Protein AF-A0A529K1H4-F1 (afdb_monomer_lite)

Sequence (202 aa):
IIEGRGKKLRPGDVLVLVRKRDRFVHALTRALRRRDIPVAGADRLSLPGHIAVKDLIALGHFLVQPEDDLSLAAVLRSPIFDVSEETLFALAGERPSGLSLIASLRQHAGESAALAAIAAQLDTWSDEAAFKPVFEFYAGALARDGLRKKMIARLGPEAGDILDEFLSFCLAEERTGLPGLESFLSTLENAGPEIKREMDQT

Secondary structure (DSSP, 8-state):
-----SPPP-GGG-----SS-SHHHHHHHHHHHTTT---TTTTEEEGGGSHHHHHHHHHHHHHH-TT-HHHHHHHHHSTTT---HHHHHHHHHSSPTT--HHHHHHHHTTT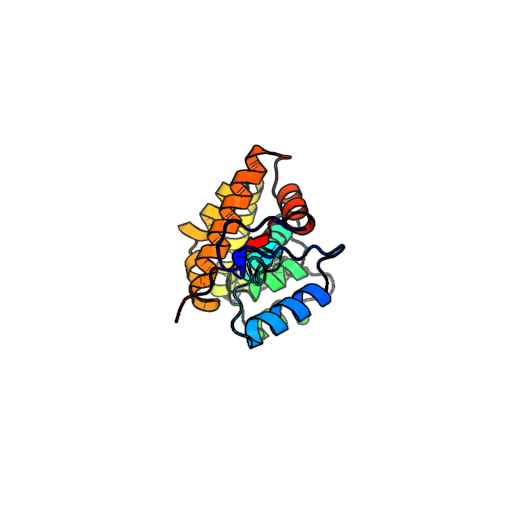-HHHHHHHHHHHHHHHHHHHS-HHHHHHHHHHTT-HHHHHHHHH-THHHHHHHHHHHHHHHHHHHS--SHHHHHHHHHHHPPEEE------

Radius of gyration: 21.84 Å; chains: 1; bounding box: 51×32×65 Å

Structure (mmCIF, N/CA/C/O backbone):
data_AF-A0A529K1H4-F1
#
_entry.id   AF-A0A529K1H4-F1
#
loop_
_atom_site.group_PDB
_atom_site.id
_atom_site.type_symbol
_atom_site.label_atom_id
_atom_site.label_alt_id
_atom_site.label_comp_id
_atom_site.label_asym_id
_atom_site.label_entity_id
_atom_site.label_seq_id
_atom_site.pdbx_PDB_ins_code
_atom_site.Cartn_x
_atom_site.Cartn_y
_atom_site.Cartn_z
_atom_site.occupancy
_atom_site.B_iso_or_equiv
_atom_site.auth_seq_id
_atom_site.auth_comp_id
_atom_site.auth_asym_id
_atom_site.auth_atom_id
_atom_site.pdbx_PDB_model_num
ATOM 1 N N . ILE A 1 1 ? 28.002 10.193 -45.467 1.00 49.09 1 ILE A N 1
ATOM 2 C CA . ILE A 1 1 ? 27.879 8.806 -45.974 1.00 49.09 1 ILE A CA 1
ATOM 3 C C . ILE A 1 1 ? 27.837 7.912 -44.748 1.00 49.09 1 ILE A C 1
ATOM 5 O O . ILE A 1 1 ? 28.740 8.021 -43.932 1.00 49.09 1 ILE A O 1
ATOM 9 N N . ILE A 1 2 ? 26.775 7.128 -44.553 1.00 58.44 2 ILE A N 1
ATOM 10 C CA . ILE A 1 2 ? 26.787 6.077 -43.528 1.00 58.44 2 ILE A CA 1
ATOM 11 C C . ILE A 1 2 ? 27.403 4.862 -44.214 1.00 58.44 2 ILE A C 1
ATOM 13 O O . ILE A 1 2 ? 26.793 4.312 -45.130 1.00 58.44 2 ILE A O 1
ATOM 17 N N . GLU A 1 3 ? 28.630 4.496 -43.849 1.00 65.44 3 GLU A N 1
ATOM 18 C CA . GLU A 1 3 ? 29.280 3.313 -44.413 1.00 65.44 3 GLU A CA 1
ATOM 19 C C . GLU A 1 3 ? 28.510 2.052 -44.000 1.00 65.44 3 GLU A C 1
ATOM 21 O O . GLU A 1 3 ? 28.352 1.739 -42.818 1.00 65.44 3 GLU A O 1
ATOM 26 N N . GLY A 1 4 ? 27.956 1.350 -44.988 1.00 70.25 4 GLY A N 1
ATOM 27 C CA . GLY A 1 4 ? 27.121 0.178 -44.757 1.00 70.25 4 GLY A CA 1
ATOM 28 C C . GLY A 1 4 ? 27.953 -1.087 -44.568 1.00 70.25 4 GLY A C 1
ATOM 29 O O . GLY A 1 4 ? 28.771 -1.427 -45.414 1.00 70.25 4 GLY A O 1
ATOM 30 N N . ARG A 1 5 ? 27.668 -1.867 -43.516 1.00 72.56 5 ARG A N 1
ATOM 31 C CA . ARG A 1 5 ? 28.255 -3.211 -43.298 1.00 72.56 5 ARG A CA 1
ATOM 32 C C . ARG A 1 5 ? 27.595 -4.320 -44.144 1.00 72.56 5 ARG A C 1
ATOM 34 O O . ARG A 1 5 ? 27.609 -5.481 -43.747 1.00 72.56 5 ARG A O 1
ATOM 41 N N . GLY A 1 6 ? 26.919 -3.972 -45.243 1.00 79.00 6 GLY A N 1
ATOM 42 C CA . GLY A 1 6 ? 26.202 -4.920 -46.115 1.00 79.00 6 GLY A CA 1
ATOM 43 C C . GLY A 1 6 ? 24.922 -5.548 -45.533 1.00 79.00 6 GLY A C 1
ATOM 44 O O . GLY A 1 6 ? 24.351 -6.444 -46.149 1.00 79.00 6 GLY A O 1
ATOM 45 N N . LYS A 1 7 ? 24.441 -5.100 -44.365 1.00 80.69 7 LYS A N 1
ATOM 46 C CA . LYS A 1 7 ? 23.198 -5.590 -43.738 1.00 80.69 7 LYS A CA 1
ATOM 47 C C . LYS A 1 7 ? 22.034 -4.625 -43.975 1.00 80.69 7 LYS A C 1
ATOM 49 O O . LYS A 1 7 ? 22.223 -3.411 -43.949 1.00 80.69 7 LYS A O 1
ATOM 54 N N . LYS A 1 8 ? 20.823 -5.167 -44.164 1.00 84.50 8 LYS A N 1
ATOM 55 C CA . LYS A 1 8 ? 19.581 -4.374 -44.179 1.00 84.50 8 LYS A CA 1
ATOM 56 C C . LYS A 1 8 ? 19.323 -3.795 -42.783 1.00 84.50 8 LYS A C 1
ATOM 58 O O . LYS A 1 8 ? 19.438 -4.531 -41.805 1.00 84.50 8 LYS A O 1
ATOM 63 N N . LEU A 1 9 ? 18.945 -2.517 -42.721 1.00 85.88 9 LEU A N 1
ATOM 64 C CA . LEU A 1 9 ? 18.512 -1.843 -41.493 1.00 85.88 9 LEU A CA 1
ATOM 65 C C . LEU A 1 9 ? 17.292 -2.546 -40.888 1.00 85.88 9 LEU A C 1
ATOM 67 O O . LEU A 1 9 ? 16.343 -2.889 -41.597 1.00 85.88 9 LEU A O 1
ATOM 71 N N . ARG A 1 10 ? 17.323 -2.734 -39.573 1.00 85.44 10 ARG A N 1
ATOM 72 C CA . ARG A 1 10 ? 16.231 -3.262 -38.756 1.00 85.44 10 ARG A CA 1
ATOM 73 C C . ARG A 1 10 ? 15.690 -2.166 -37.831 1.00 85.44 10 ARG A C 1
ATOM 75 O O . ARG A 1 10 ? 16.416 -1.226 -37.520 1.00 85.44 10 ARG A O 1
ATOM 82 N N . PRO A 1 11 ? 14.453 -2.295 -37.318 1.00 85.38 11 PRO A N 1
ATOM 83 C CA . PRO A 1 11 ? 13.896 -1.356 -36.339 1.00 85.38 11 PRO A CA 1
ATOM 84 C C . PRO A 1 11 ? 14.804 -1.101 -35.124 1.00 85.38 11 PRO A C 1
ATOM 86 O O . PRO A 1 11 ? 14.915 0.031 -34.671 1.00 85.38 11 PRO A O 1
ATOM 89 N N . GLY A 1 12 ? 15.519 -2.127 -34.646 1.00 81.00 12 GLY A N 1
ATOM 90 C CA . GLY A 1 12 ? 16.474 -2.003 -33.537 1.00 81.00 12 GLY A CA 1
ATOM 91 C C . GLY A 1 12 ? 17.734 -1.181 -33.842 1.00 81.00 12 GLY A C 1
ATOM 92 O O . GLY A 1 12 ? 18.447 -0.822 -32.913 1.00 81.00 12 GLY A O 1
ATOM 93 N N . ASP A 1 13 ? 17.997 -0.856 -35.111 1.00 84.62 13 ASP A N 1
ATOM 94 C CA . ASP A 1 13 ? 19.143 -0.040 -35.531 1.00 84.62 13 ASP A CA 1
ATOM 95 C C . ASP A 1 13 ? 18.812 1.469 -35.549 1.00 84.62 13 ASP A C 1
ATOM 97 O O . ASP A 1 13 ? 19.670 2.294 -35.864 1.00 84.62 13 ASP A O 1
ATOM 101 N N . VAL A 1 14 ? 17.562 1.845 -35.245 1.00 85.44 14 VAL A N 1
ATOM 102 C CA . VAL A 1 14 ? 17.056 3.221 -35.331 1.00 85.44 14 VAL A CA 1
ATOM 103 C C . VAL A 1 14 ? 16.780 3.772 -33.930 1.00 85.44 14 VAL A C 1
ATOM 105 O O . VAL A 1 14 ? 15.896 3.293 -33.224 1.00 85.44 14 VAL A O 1
ATOM 108 N N . LEU A 1 15 ? 17.499 4.832 -33.543 1.00 83.31 15 LEU A N 1
ATOM 109 C CA . LEU A 1 15 ? 17.280 5.562 -32.291 1.00 83.31 15 LEU A CA 1
ATOM 110 C C . LEU A 1 15 ? 16.612 6.912 -32.568 1.00 83.31 15 LEU A C 1
ATOM 112 O O . LEU A 1 15 ? 17.168 7.753 -33.273 1.00 83.31 15 LEU A O 1
ATOM 116 N N . VAL A 1 16 ? 15.440 7.142 -31.973 1.00 84.94 16 VAL A N 1
ATOM 117 C CA . VAL A 1 16 ? 14.752 8.440 -32.032 1.00 84.94 16 VAL A CA 1
ATOM 118 C C . VAL A 1 16 ? 15.041 9.225 -30.755 1.00 84.94 16 VAL A C 1
ATOM 120 O O . VAL A 1 16 ? 14.566 8.870 -29.677 1.00 84.94 16 VAL A O 1
ATOM 123 N N . LEU A 1 17 ? 15.815 10.303 -30.879 1.00 84.19 17 LEU A N 1
ATOM 124 C CA . LEU A 1 17 ? 16.137 11.201 -29.771 1.00 84.19 17 LEU A CA 1
ATOM 125 C C . LEU A 1 17 ? 15.132 12.352 -29.710 1.00 84.19 17 LEU A C 1
ATOM 127 O O . LEU A 1 17 ? 14.885 13.033 -30.703 1.00 84.19 17 LEU A O 1
ATOM 131 N N . VAL A 1 18 ? 14.572 12.585 -28.525 1.00 81.62 18 VAL A N 1
ATOM 132 C CA . VAL A 1 18 ? 13.631 13.678 -28.256 1.00 81.62 18 VAL A CA 1
ATOM 133 C C . VAL A 1 18 ? 14.102 14.491 -27.059 1.00 81.62 18 VAL A C 1
ATOM 135 O O . VAL A 1 18 ? 14.708 13.955 -26.134 1.00 81.62 18 VAL A O 1
ATOM 138 N N . ARG A 1 19 ? 13.798 15.792 -27.058 1.00 79.38 19 ARG A N 1
ATOM 139 C CA . ARG A 1 19 ? 14.184 16.701 -25.967 1.00 79.38 19 ARG A CA 1
ATOM 140 C C . ARG A 1 19 ? 13.371 16.478 -24.686 1.00 79.38 19 ARG A C 1
ATOM 142 O O . ARG A 1 19 ? 13.899 16.662 -23.597 1.00 79.38 19 ARG A O 1
ATOM 149 N N . LYS A 1 20 ? 12.087 16.128 -24.814 1.00 63.69 20 LYS A N 1
ATOM 150 C CA . LYS A 1 20 ? 11.170 15.822 -23.706 1.00 63.69 20 LYS A CA 1
ATOM 151 C C . LYS A 1 20 ? 10.307 14.622 -24.089 1.00 63.69 20 LYS A C 1
ATOM 153 O O . LYS A 1 20 ? 9.913 14.490 -25.247 1.00 63.69 20 LYS A O 1
ATOM 158 N N . ARG A 1 21 ? 10.025 13.746 -23.124 1.00 63.47 21 ARG A N 1
ATOM 159 C CA . ARG A 1 21 ? 9.134 12.592 -23.300 1.00 63.47 21 ARG A CA 1
ATOM 160 C C . ARG A 1 21 ? 7.698 12.979 -22.964 1.00 63.47 21 ARG A C 1
ATOM 162 O O . ARG A 1 21 ? 7.192 12.656 -21.901 1.00 63.47 21 ARG A O 1
ATOM 169 N N . ASP A 1 22 ? 7.076 13.732 -23.859 1.00 73.81 22 ASP A N 1
ATOM 170 C CA . ASP A 1 22 ? 5.705 14.213 -23.695 1.00 73.81 22 ASP A CA 1
ATOM 171 C C . ASP A 1 22 ? 4.730 13.496 -24.652 1.00 73.81 22 ASP A C 1
ATOM 173 O O . ASP A 1 22 ? 5.007 12.414 -25.185 1.00 73.81 22 ASP A O 1
ATOM 177 N N . ARG A 1 23 ? 3.562 14.106 -24.889 1.00 72.62 23 ARG A N 1
ATOM 178 C CA . ARG A 1 23 ? 2.502 13.600 -25.778 1.00 72.62 23 ARG A CA 1
ATOM 179 C C . ARG A 1 23 ? 3.013 13.175 -27.162 1.00 72.62 23 ARG A C 1
ATOM 181 O O . ARG A 1 23 ? 2.413 12.280 -27.764 1.00 72.62 23 ARG A O 1
ATOM 188 N N . PHE A 1 24 ? 4.106 13.765 -27.654 1.00 82.50 24 PHE A N 1
ATOM 189 C CA . PHE A 1 24 ? 4.716 13.396 -28.928 1.00 82.50 24 PHE A CA 1
ATOM 190 C C . PHE A 1 24 ? 5.246 11.957 -28.933 1.00 82.50 24 PHE A C 1
ATOM 192 O O . PHE A 1 24 ? 4.970 11.213 -29.874 1.00 82.50 24 PHE A O 1
ATOM 199 N N . VAL A 1 25 ? 5.940 11.526 -27.875 1.00 79.31 25 VAL A N 1
ATOM 200 C CA . VAL A 1 25 ? 6.520 10.171 -27.801 1.00 79.31 25 VAL A CA 1
ATOM 201 C C . VAL A 1 25 ? 5.426 9.112 -27.819 1.00 79.31 25 VAL A C 1
ATOM 203 O O . VAL A 1 25 ? 5.542 8.110 -28.528 1.00 79.31 25 VAL A O 1
ATOM 206 N N . HIS A 1 26 ? 4.317 9.364 -27.123 1.00 71.19 26 HIS A N 1
ATOM 207 C CA . HIS A 1 26 ? 3.155 8.481 -27.167 1.00 71.19 26 HIS A CA 1
ATOM 208 C C . HIS A 1 26 ? 2.508 8.443 -28.560 1.00 71.19 26 HIS A C 1
ATOM 210 O O . HIS A 1 26 ? 2.120 7.375 -29.033 1.00 71.19 26 HIS A O 1
ATOM 216 N N . ALA A 1 27 ? 2.398 9.585 -29.249 1.00 80.19 27 ALA A N 1
ATOM 217 C CA . ALA A 1 27 ? 1.851 9.639 -30.605 1.00 80.19 27 ALA A CA 1
ATOM 218 C C . ALA A 1 27 ? 2.733 8.896 -31.620 1.00 80.19 27 ALA A C 1
ATOM 220 O O . ALA A 1 27 ? 2.210 8.119 -32.424 1.00 80.19 27 ALA A O 1
ATOM 221 N N . LEU A 1 28 ? 4.053 9.083 -31.536 1.00 85.25 28 LEU A N 1
ATOM 222 C CA . LEU A 1 28 ? 5.047 8.394 -32.353 1.00 85.25 28 LEU A CA 1
ATOM 223 C C . LEU A 1 28 ? 4.986 6.880 -32.131 1.00 85.25 28 LEU A C 1
ATOM 225 O O . LEU A 1 28 ? 4.828 6.119 -33.082 1.00 85.25 28 LEU A O 1
ATOM 229 N N . THR A 1 29 ? 5.017 6.454 -30.870 1.00 78.31 29 THR A N 1
ATOM 230 C CA . THR A 1 29 ? 4.910 5.046 -30.474 1.00 78.31 29 THR A CA 1
ATOM 231 C C . THR A 1 29 ? 3.656 4.394 -31.051 1.00 78.31 29 THR A C 1
ATOM 233 O O . THR A 1 29 ? 3.735 3.352 -31.698 1.00 78.31 29 THR A O 1
ATOM 236 N N . ARG A 1 30 ? 2.488 5.032 -30.891 1.00 76.81 30 ARG A N 1
ATOM 237 C CA . ARG A 1 30 ? 1.229 4.528 -31.458 1.00 76.81 30 ARG A CA 1
ATOM 238 C C . ARG A 1 30 ? 1.275 4.431 -32.983 1.00 76.81 30 ARG A C 1
ATOM 240 O O . ARG A 1 30 ? 0.731 3.490 -33.551 1.00 76.81 30 ARG A O 1
ATOM 247 N N . ALA A 1 31 ? 1.891 5.400 -33.660 1.00 87.25 31 ALA A N 1
ATOM 248 C CA . ALA A 1 31 ? 1.995 5.404 -35.117 1.00 87.25 31 ALA A CA 1
ATOM 249 C C . ALA A 1 31 ? 2.920 4.304 -35.662 1.00 87.25 31 ALA A C 1
ATOM 251 O O . ALA A 1 31 ? 2.649 3.793 -36.752 1.00 87.25 31 ALA A O 1
ATOM 252 N N . LEU A 1 32 ? 3.971 3.956 -34.912 1.00 88.31 32 LEU A N 1
ATOM 253 C CA . LEU A 1 32 ? 4.894 2.861 -35.217 1.00 88.31 32 LEU A CA 1
ATOM 254 C C . LEU A 1 32 ? 4.251 1.495 -34.947 1.00 88.31 32 LEU A C 1
ATOM 256 O O . LEU A 1 32 ? 4.309 0.624 -35.809 1.00 88.31 32 LEU A O 1
ATOM 260 N N . ARG A 1 33 ? 3.536 1.343 -33.822 1.00 75.56 33 ARG A N 1
ATOM 261 C CA . ARG A 1 33 ? 2.774 0.119 -33.513 1.00 75.56 33 ARG A CA 1
ATOM 262 C C . ARG A 1 33 ? 1.687 -0.182 -34.543 1.00 75.56 33 ARG A C 1
ATOM 264 O O . ARG A 1 33 ? 1.572 -1.316 -34.967 1.00 75.56 33 ARG A O 1
ATOM 271 N N . ARG A 1 34 ? 0.951 0.830 -35.026 1.00 81.62 34 ARG A N 1
ATOM 272 C CA . ARG A 1 34 ? -0.036 0.668 -36.123 1.00 81.62 34 ARG A CA 1
ATOM 273 C C . ARG A 1 34 ? 0.564 0.194 -37.455 1.00 81.62 34 ARG A C 1
ATOM 275 O O . ARG A 1 34 ? -0.181 -0.040 -38.397 1.00 81.62 34 ARG A O 1
ATOM 282 N N . ARG A 1 35 ? 1.892 0.161 -37.564 1.00 90.19 35 ARG A N 1
ATOM 283 C CA . ARG A 1 35 ? 2.643 -0.316 -38.731 1.00 90.19 35 ARG A CA 1
ATOM 284 C C . ARG A 1 35 ? 3.467 -1.563 -38.404 1.00 90.19 35 ARG A C 1
ATOM 286 O O . ARG A 1 35 ? 4.385 -1.873 -39.155 1.00 90.19 35 ARG A O 1
ATOM 293 N N . ASP A 1 36 ? 3.194 -2.205 -37.267 1.00 82.88 36 ASP A N 1
ATOM 294 C CA . ASP A 1 36 ? 3.887 -3.404 -36.787 1.00 82.88 36 ASP A CA 1
ATOM 295 C C . ASP A 1 36 ? 5.409 -3.233 -36.660 1.00 82.88 36 ASP A C 1
ATOM 297 O O . ASP A 1 36 ? 6.189 -4.166 -36.850 1.00 82.88 36 ASP A O 1
ATOM 301 N N . ILE A 1 37 ? 5.859 -2.019 -36.326 1.00 87.19 37 ILE A N 1
ATOM 302 C CA . ILE A 1 37 ? 7.275 -1.729 -36.086 1.00 87.19 37 ILE A CA 1
ATOM 303 C C . ILE A 1 37 ? 7.568 -1.927 -34.589 1.00 87.19 37 ILE A C 1
ATOM 305 O O . ILE A 1 37 ? 6.984 -1.213 -33.769 1.00 87.19 37 ILE A O 1
ATOM 309 N N . PRO A 1 38 ? 8.486 -2.836 -34.204 1.00 76.88 38 PRO A N 1
ATOM 310 C CA . PRO A 1 38 ? 8.911 -3.007 -32.817 1.00 76.88 38 PRO A CA 1
ATOM 311 C C . PRO A 1 38 ? 9.601 -1.745 -32.284 1.00 76.88 38 PRO A C 1
ATOM 313 O O . PRO A 1 38 ? 10.553 -1.252 -32.891 1.00 76.88 38 PRO A O 1
ATOM 316 N N . VAL A 1 39 ? 9.149 -1.237 -31.133 1.00 76.56 39 VAL A N 1
ATOM 317 C CA . VAL A 1 39 ? 9.706 -0.042 -30.475 1.00 76.56 39 VAL A CA 1
ATOM 318 C C . VAL A 1 39 ? 10.048 -0.366 -29.024 1.00 76.56 39 VAL A C 1
ATOM 320 O O . VAL A 1 39 ? 9.184 -0.780 -28.255 1.00 76.56 39 VAL A O 1
ATOM 323 N N . ALA A 1 40 ? 11.298 -0.138 -28.623 1.00 64.06 40 ALA A N 1
ATOM 324 C CA . ALA A 1 40 ? 11.713 -0.248 -27.227 1.00 64.06 40 ALA A CA 1
ATOM 325 C C . ALA A 1 40 ? 11.343 1.028 -26.443 1.00 64.06 40 ALA A C 1
ATOM 327 O O . ALA A 1 40 ? 11.591 2.138 -26.908 1.00 64.06 40 ALA A O 1
ATOM 328 N N . GLY A 1 41 ? 10.783 0.884 -25.236 1.00 55.62 41 GLY A N 1
ATOM 329 C CA . GLY A 1 41 ? 10.468 2.016 -24.344 1.00 55.62 41 GLY A CA 1
ATOM 330 C C . GLY A 1 41 ? 9.091 2.660 -24.545 1.00 55.62 41 GLY A C 1
ATOM 331 O O . GLY A 1 41 ? 8.802 3.671 -23.916 1.00 55.62 41 GLY A O 1
ATOM 332 N N . ALA A 1 42 ? 8.254 2.064 -25.393 1.00 50.50 42 ALA A N 1
ATOM 333 C CA . ALA A 1 42 ? 6.864 2.443 -25.623 1.00 50.50 42 ALA A CA 1
ATOM 334 C C . ALA A 1 42 ? 5.954 2.265 -24.390 1.00 50.50 42 ALA A C 1
ATOM 336 O O . ALA A 1 42 ? 5.047 3.070 -24.184 1.00 50.50 42 ALA A O 1
ATOM 337 N N . ASP A 1 43 ? 6.232 1.241 -23.577 1.00 58.09 43 ASP A N 1
ATOM 338 C CA . ASP A 1 43 ? 5.392 0.816 -22.451 1.00 58.09 43 ASP A CA 1
ATOM 339 C C . ASP A 1 43 ? 6.181 0.882 -21.144 1.00 58.09 43 ASP A C 1
ATOM 341 O O . ASP A 1 43 ? 6.379 -0.115 -20.455 1.00 58.09 43 ASP A O 1
ATOM 345 N N . ARG A 1 44 ? 6.723 2.055 -20.824 1.00 62.75 44 ARG A N 1
ATOM 346 C CA . ARG A 1 44 ? 7.271 2.275 -19.488 1.00 62.75 44 ARG A CA 1
ATOM 347 C C . ARG A 1 44 ? 6.152 2.718 -18.560 1.00 62.75 44 ARG A C 1
ATOM 349 O O . ARG A 1 44 ? 5.502 3.729 -18.816 1.00 62.75 44 ARG A O 1
ATOM 356 N N . LEU A 1 45 ? 5.917 1.938 -17.517 1.00 72.00 45 LEU A N 1
ATOM 357 C CA . LEU A 1 45 ? 4.983 2.247 -16.450 1.00 72.00 45 LEU A CA 1
ATOM 358 C C . LEU A 1 45 ? 5.779 2.876 -15.307 1.00 72.00 45 LEU A C 1
ATOM 360 O O . LEU A 1 45 ? 6.713 2.270 -14.796 1.00 72.00 45 LEU A O 1
ATOM 364 N N . SER A 1 46 ? 5.428 4.094 -14.908 1.00 85.38 46 SER A N 1
ATOM 365 C CA . SER A 1 46 ? 5.963 4.670 -13.671 1.00 85.38 46 SER A CA 1
ATOM 366 C C . SER A 1 46 ? 5.487 3.818 -12.491 1.00 85.38 46 SER A C 1
ATOM 368 O O . SER A 1 46 ? 4.276 3.634 -12.347 1.00 85.38 46 SER A O 1
ATOM 370 N N . LEU A 1 47 ? 6.415 3.307 -11.671 1.00 90.62 47 LEU A N 1
ATOM 371 C CA . LEU A 1 47 ? 6.103 2.518 -10.474 1.00 90.62 47 LEU A CA 1
ATOM 372 C C . LEU A 1 47 ? 5.089 3.250 -9.565 1.00 90.62 47 LEU A C 1
ATOM 374 O O . LEU A 1 47 ? 4.006 2.699 -9.372 1.00 90.62 47 LEU A O 1
ATOM 378 N N . PRO A 1 48 ? 5.315 4.508 -9.116 1.00 93.12 48 PRO A N 1
ATOM 379 C CA . PRO A 1 48 ? 4.324 5.245 -8.312 1.00 93.12 48 PRO A CA 1
ATOM 380 C C . PRO A 1 48 ? 3.026 5.564 -9.076 1.00 93.12 48 PRO A C 1
ATOM 382 O O . PRO A 1 48 ? 1.999 5.902 -8.489 1.00 93.12 48 PRO A O 1
ATOM 385 N N . GLY A 1 49 ? 3.035 5.450 -10.406 1.00 90.62 49 GLY A N 1
ATOM 386 C CA . GLY A 1 49 ? 1.851 5.627 -11.239 1.00 90.62 49 GLY A CA 1
ATOM 387 C C . GLY A 1 49 ? 0.871 4.450 -11.197 1.00 90.62 49 GLY A C 1
ATOM 388 O O . GLY A 1 49 ? -0.307 4.648 -11.510 1.00 90.62 49 GLY A O 1
ATOM 389 N N . HIS A 1 50 ? 1.322 3.249 -10.825 1.00 92.56 50 HIS A N 1
ATOM 390 C CA . HIS A 1 50 ? 0.492 2.046 -10.829 1.00 92.56 50 HIS A CA 1
ATOM 391 C C . HIS A 1 50 ? -0.451 1.989 -9.621 1.00 92.56 50 HIS A C 1
ATOM 393 O O . HIS A 1 50 ? -0.051 2.302 -8.505 1.00 92.56 50 HIS A O 1
ATOM 399 N N . 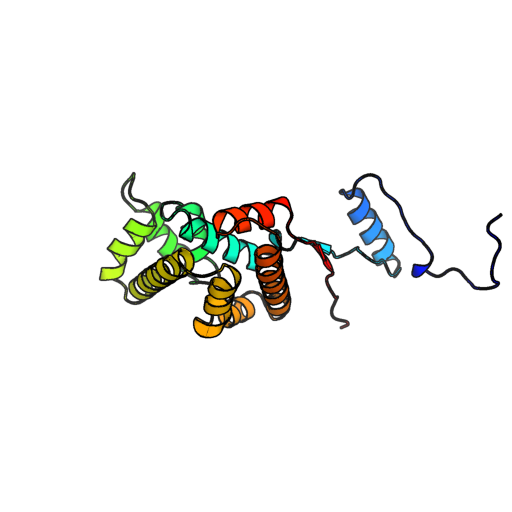ILE A 1 51 ? -1.695 1.537 -9.821 1.00 94.50 51 ILE A N 1
ATOM 400 C CA . ILE A 1 51 ? -2.724 1.550 -8.766 1.00 94.50 51 ILE A CA 1
ATOM 401 C C . ILE A 1 51 ? -2.320 0.738 -7.529 1.00 94.50 51 ILE A C 1
ATOM 403 O O . ILE A 1 51 ? -2.452 1.236 -6.421 1.00 94.50 51 ILE A O 1
ATOM 407 N N . ALA A 1 52 ? -1.708 -0.437 -7.717 1.00 95.75 52 ALA A N 1
ATOM 408 C CA . ALA A 1 52 ? -1.199 -1.243 -6.604 1.00 95.75 52 ALA A CA 1
ATOM 409 C C . ALA A 1 52 ? -0.192 -0.465 -5.737 1.00 95.75 52 ALA A C 1
ATOM 411 O O . ALA A 1 52 ? -0.222 -0.539 -4.516 1.00 95.75 52 ALA A O 1
ATOM 412 N N . VAL A 1 53 ? 0.689 0.312 -6.371 1.00 97.31 53 VAL A N 1
ATOM 413 C CA . VAL A 1 53 ? 1.701 1.101 -5.660 1.00 97.31 53 VAL A CA 1
ATOM 414 C C . VAL A 1 53 ? 1.064 2.309 -4.991 1.00 97.31 53 VAL A C 1
ATOM 416 O O . VAL A 1 53 ? 1.437 2.638 -3.875 1.00 97.31 53 VAL A O 1
ATOM 419 N N . LYS A 1 54 ? 0.065 2.935 -5.622 1.00 97.75 54 LYS A N 1
ATOM 420 C CA . LYS A 1 54 ? -0.709 4.019 -5.004 1.00 97.75 54 LYS A CA 1
ATOM 421 C C . LYS A 1 54 ? -1.434 3.566 -3.741 1.00 97.75 54 LYS A C 1
ATOM 423 O O . LYS A 1 54 ? -1.423 4.306 -2.766 1.00 97.75 54 LYS A O 1
ATOM 428 N N . ASP A 1 55 ? -2.005 2.362 -3.739 1.00 98.12 55 ASP A N 1
ATOM 429 C CA . ASP A 1 55 ? -2.649 1.792 -2.550 1.00 98.12 55 ASP A CA 1
ATOM 430 C C . ASP A 1 55 ? -1.630 1.583 -1.411 1.00 98.12 55 ASP A C 1
ATOM 432 O O . ASP A 1 55 ? -1.917 1.882 -0.253 1.00 98.12 55 ASP A O 1
ATOM 436 N N . LEU A 1 56 ? -0.409 1.134 -1.735 1.00 98.38 56 LEU A N 1
ATOM 437 C CA . LEU A 1 56 ? 0.681 0.995 -0.760 1.00 98.38 56 LEU A CA 1
ATOM 438 C C . LEU A 1 56 ? 1.226 2.348 -0.280 1.00 98.38 56 LEU A C 1
ATOM 440 O O . LEU A 1 56 ? 1.506 2.497 0.903 1.00 98.38 56 LEU A O 1
ATOM 444 N N . ILE A 1 57 ? 1.335 3.344 -1.163 1.00 98.19 57 ILE A N 1
ATOM 445 C CA . ILE A 1 57 ? 1.708 4.719 -0.804 1.00 98.19 57 ILE A CA 1
ATOM 446 C C . ILE A 1 57 ? 0.668 5.317 0.149 1.00 98.19 57 ILE A C 1
ATOM 448 O 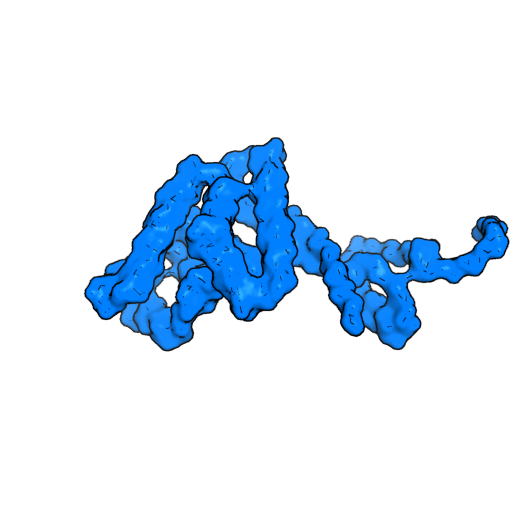O . ILE A 1 57 ? 1.046 5.894 1.163 1.00 98.19 57 ILE A O 1
ATOM 452 N N . ALA A 1 58 ? -0.627 5.136 -0.128 1.00 98.50 58 ALA A N 1
ATOM 453 C CA . ALA A 1 58 ? -1.702 5.588 0.754 1.00 98.50 58 ALA A CA 1
ATOM 454 C C . ALA A 1 58 ? -1.633 4.907 2.129 1.00 98.50 58 ALA A C 1
ATOM 456 O O . ALA A 1 58 ? -1.814 5.566 3.151 1.00 98.50 58 ALA A O 1
ATOM 457 N N . LEU A 1 59 ? -1.306 3.609 2.174 1.00 98.50 59 LEU A N 1
ATOM 458 C CA . LEU A 1 59 ? -1.031 2.927 3.439 1.00 98.50 59 LEU A CA 1
ATOM 459 C C . LEU A 1 59 ? 0.143 3.586 4.169 1.00 98.50 59 LEU A C 1
ATOM 461 O O . LEU A 1 59 ? 0.015 3.913 5.342 1.00 98.50 59 LEU A O 1
ATOM 465 N N . GLY A 1 60 ? 1.253 3.835 3.477 1.00 97.88 60 GLY A N 1
ATOM 466 C CA . GLY A 1 60 ? 2.407 4.512 4.058 1.00 97.88 60 GLY A CA 1
ATOM 467 C C . GLY A 1 60 ? 2.080 5.897 4.625 1.00 97.88 60 GLY A C 1
ATOM 468 O O . GLY A 1 60 ? 2.428 6.172 5.770 1.00 97.88 60 GLY A O 1
ATOM 469 N N . HIS A 1 61 ? 1.384 6.744 3.861 1.00 98.19 61 HIS A N 1
ATOM 470 C CA . HIS A 1 61 ? 0.982 8.086 4.302 1.00 98.19 61 HIS A CA 1
ATOM 471 C C . HIS A 1 61 ? 0.098 8.037 5.544 1.00 98.19 61 HIS A C 1
ATOM 473 O O . HIS A 1 61 ? 0.365 8.755 6.503 1.00 98.19 61 HIS A O 1
ATOM 479 N N . PHE A 1 62 ? -0.889 7.136 5.580 1.00 98.31 62 PHE A N 1
ATOM 480 C CA . PHE A 1 62 ? -1.722 6.943 6.768 1.00 98.31 62 PHE A CA 1
ATOM 481 C C . PHE A 1 62 ? -0.899 6.518 7.997 1.00 98.31 62 PHE A C 1
ATOM 483 O O . PHE A 1 62 ? -1.130 7.011 9.097 1.00 98.31 62 PHE A O 1
ATOM 490 N N . LEU A 1 63 ? 0.078 5.623 7.829 1.00 97.31 63 LEU A N 1
ATOM 491 C CA . LEU A 1 63 ? 0.908 5.149 8.943 1.00 97.31 63 LEU A CA 1
ATOM 492 C C . LEU A 1 63 ? 1.852 6.236 9.478 1.00 97.31 63 LEU A C 1
ATOM 494 O O . LEU A 1 63 ? 2.154 6.248 10.669 1.00 97.31 63 LEU A O 1
ATOM 498 N N . VAL A 1 64 ? 2.300 7.156 8.618 1.00 96.00 64 VAL A N 1
ATOM 499 C CA . VAL A 1 64 ? 3.087 8.332 9.024 1.00 96.00 64 VAL A CA 1
ATOM 500 C C . VAL A 1 64 ? 2.197 9.389 9.684 1.00 96.00 64 VAL A C 1
ATOM 502 O O . VAL A 1 64 ? 2.585 9.987 10.687 1.00 96.00 64 VAL A O 1
ATOM 505 N N . GLN A 1 65 ? 0.995 9.607 9.147 1.00 95.38 65 GLN A N 1
ATOM 506 C CA . GLN A 1 65 ? 0.038 10.599 9.623 1.00 95.38 65 GLN A CA 1
ATOM 507 C C . GLN A 1 65 ? -1.352 9.960 9.814 1.00 95.38 65 GLN A C 1
ATOM 509 O O . GLN A 1 65 ? -2.187 10.017 8.911 1.00 95.38 65 GLN A O 1
ATOM 514 N N . PRO A 1 66 ? -1.657 9.415 11.010 1.00 90.50 66 PRO A N 1
ATOM 515 C CA . PRO A 1 66 ? -2.923 8.713 11.271 1.00 90.50 66 PRO A CA 1
ATOM 516 C C . PRO A 1 66 ? -4.192 9.566 11.118 1.00 90.50 66 PRO A C 1
ATOM 518 O O . PRO A 1 66 ? -5.290 9.031 10.994 1.00 90.50 66 PRO A O 1
ATOM 521 N N . GLU A 1 67 ? -4.050 10.893 11.130 1.00 92.50 67 GLU A N 1
ATOM 522 C CA . GLU A 1 67 ? -5.142 11.851 10.911 1.00 92.50 67 GLU A CA 1
ATOM 523 C C . GLU A 1 67 ? -5.336 12.207 9.419 1.00 92.50 67 GLU A C 1
ATOM 525 O O . GLU A 1 67 ? -6.158 13.063 9.087 1.00 92.50 67 GLU A O 1
ATOM 530 N N . ASP A 1 68 ? -4.581 11.588 8.502 1.00 96.94 68 ASP A N 1
ATOM 531 C CA . ASP A 1 68 ? -4.797 11.718 7.059 1.00 96.94 68 ASP A CA 1
ATOM 532 C C . ASP A 1 68 ? -6.007 10.883 6.617 1.00 96.94 68 ASP A C 1
ATOM 534 O O . ASP A 1 68 ? -5.922 9.714 6.220 1.00 96.94 68 ASP A O 1
ATOM 538 N N . ASP A 1 69 ? -7.166 11.534 6.676 1.00 97.31 69 ASP A N 1
ATOM 539 C CA . ASP A 1 69 ? -8.445 10.969 6.265 1.00 97.31 69 ASP A CA 1
ATOM 540 C C . ASP A 1 69 ? -8.465 10.505 4.803 1.00 97.31 69 ASP A C 1
ATOM 542 O O . ASP A 1 69 ? -9.153 9.534 4.484 1.00 97.31 69 ASP A O 1
ATOM 546 N N . LEU A 1 70 ? -7.747 11.188 3.903 1.00 97.50 70 LEU A N 1
ATOM 547 C CA . LEU A 1 70 ? -7.758 10.850 2.481 1.00 97.50 70 LEU A CA 1
ATOM 548 C C . LEU A 1 70 ? -6.995 9.548 2.242 1.00 97.50 70 LEU A C 1
ATOM 550 O O . LEU A 1 70 ? -7.502 8.655 1.558 1.00 97.50 70 LEU A O 1
ATOM 554 N N . SER A 1 71 ? -5.808 9.432 2.832 1.00 98.25 71 SER A N 1
ATOM 555 C CA . SER A 1 71 ? -5.001 8.216 2.757 1.00 98.25 71 SER A CA 1
ATOM 556 C C . SER A 1 71 ? -5.725 7.035 3.399 1.00 98.25 71 SER A C 1
ATOM 558 O O . SER A 1 71 ? -5.828 5.974 2.780 1.00 98.25 71 SER A O 1
ATOM 560 N N . LEU A 1 72 ? -6.341 7.227 4.572 1.00 98.50 72 LEU A N 1
ATOM 561 C CA . LEU A 1 72 ? -7.139 6.173 5.197 1.00 98.50 72 LEU A CA 1
ATOM 562 C C . LEU A 1 72 ? -8.343 5.771 4.332 1.00 98.50 72 LEU A C 1
ATOM 564 O O . LEU A 1 72 ? -8.585 4.581 4.143 1.00 98.50 72 LEU A O 1
ATOM 568 N N . ALA A 1 73 ? -9.082 6.725 3.762 1.00 98.31 73 ALA A N 1
ATOM 569 C CA . ALA A 1 73 ? -10.215 6.418 2.889 1.00 98.31 73 ALA A CA 1
ATOM 570 C C . ALA A 1 73 ? -9.788 5.618 1.647 1.00 98.31 73 ALA A C 1
ATOM 572 O O . ALA A 1 73 ? -10.463 4.655 1.272 1.00 98.31 73 ALA A O 1
ATOM 573 N N . ALA A 1 74 ? -8.650 5.974 1.040 1.00 98.25 74 ALA A N 1
ATOM 574 C CA . ALA A 1 74 ? -8.076 5.231 -0.077 1.00 98.25 74 ALA A CA 1
ATOM 575 C C . ALA A 1 74 ? -7.735 3.790 0.334 1.00 98.25 74 ALA A C 1
ATOM 577 O O . ALA A 1 74 ? -8.172 2.849 -0.326 1.00 98.25 74 ALA A O 1
ATOM 578 N N . VAL A 1 75 ? -7.049 3.606 1.467 1.00 98.31 75 VAL A N 1
ATOM 579 C CA . VAL A 1 75 ? -6.691 2.287 2.013 1.00 98.31 75 VAL A CA 1
ATOM 580 C C . VAL A 1 75 ? -7.929 1.432 2.288 1.00 98.31 75 VAL A C 1
ATOM 582 O O . VAL A 1 75 ? -7.969 0.273 1.868 1.00 98.31 75 VAL A O 1
ATOM 585 N N . LEU A 1 76 ? -8.958 1.994 2.932 1.00 98.25 76 LEU A N 1
ATOM 586 C CA . LEU A 1 76 ? -10.210 1.292 3.227 1.00 98.25 76 LEU A CA 1
ATOM 587 C C . LEU A 1 76 ? -10.908 0.813 1.948 1.00 98.25 76 LEU A C 1
ATOM 589 O O . LEU A 1 76 ? -11.355 -0.331 1.895 1.00 98.25 76 LEU A O 1
ATOM 593 N N . ARG A 1 77 ? -10.971 1.655 0.909 1.00 97.94 77 ARG A N 1
ATOM 594 C CA . ARG A 1 77 ? -11.645 1.329 -0.359 1.00 97.94 77 ARG A CA 1
ATOM 595 C C . ARG A 1 77 ? -10.841 0.390 -1.265 1.00 97.94 77 ARG A C 1
ATOM 597 O O . ARG A 1 77 ? -11.433 -0.307 -2.096 1.00 97.94 77 ARG A O 1
ATOM 604 N N . SER A 1 78 ? -9.515 0.424 -1.150 1.00 97.62 78 SER A N 1
ATOM 605 C CA . SER A 1 78 ? -8.570 -0.370 -1.943 1.00 97.62 78 SER A CA 1
ATOM 606 C C . SER A 1 78 ? -8.718 -1.884 -1.697 1.00 97.62 78 SER A C 1
ATOM 608 O O . SER A 1 78 ? -9.369 -2.292 -0.733 1.00 97.62 78 SER A O 1
ATOM 610 N N . PRO A 1 79 ? -8.045 -2.754 -2.479 1.00 96.94 79 PRO A N 1
ATOM 611 C CA . PRO A 1 79 ? -8.013 -4.194 -2.218 1.00 96.94 79 PRO A CA 1
ATOM 612 C C . PRO A 1 79 ? -7.413 -4.583 -0.850 1.00 96.94 79 PRO A C 1
ATOM 614 O O . PRO A 1 79 ? -7.479 -5.755 -0.480 1.00 96.94 79 PRO A O 1
ATOM 617 N N . ILE A 1 80 ? -6.803 -3.647 -0.107 1.00 97.50 80 ILE A N 1
ATOM 618 C CA . ILE A 1 80 ? -6.247 -3.893 1.232 1.00 97.50 80 ILE A CA 1
ATOM 619 C C . ILE A 1 80 ? -7.352 -4.352 2.197 1.00 97.50 80 ILE A C 1
ATOM 621 O O . ILE A 1 80 ? -7.214 -5.399 2.852 1.00 97.50 80 ILE A O 1
ATOM 625 N N . PHE A 1 81 ? -8.465 -3.613 2.232 1.00 97.81 81 PHE A N 1
ATOM 626 C CA . PHE A 1 81 ? -9.620 -3.906 3.088 1.00 97.81 81 PHE A CA 1
ATOM 627 C C . PHE A 1 81 ? -10.939 -4.088 2.331 1.00 97.81 81 PHE A C 1
ATOM 629 O O . PHE A 1 81 ? -11.824 -4.752 2.861 1.00 97.81 81 PHE A O 1
ATOM 636 N N . ASP A 1 82 ? -11.049 -3.571 1.105 1.00 96.81 82 ASP A N 1
ATOM 637 C CA . ASP A 1 82 ? -12.218 -3.681 0.221 1.00 96.81 82 ASP A CA 1
ATOM 638 C C . ASP A 1 82 ? -13.540 -3.267 0.896 1.00 96.81 82 ASP A C 1
ATOM 640 O O . ASP A 1 82 ? -14.588 -3.880 0.695 1.00 96.81 82 ASP A O 1
ATOM 644 N N . VAL A 1 83 ? -13.489 -2.216 1.723 1.00 97.94 83 VAL A N 1
ATOM 645 C CA . VAL A 1 83 ? -14.675 -1.616 2.348 1.00 97.94 83 VAL A CA 1
ATOM 646 C C . VAL A 1 83 ? -15.562 -1.026 1.254 1.00 97.94 83 VAL A C 1
ATOM 648 O O . VAL A 1 83 ? -15.079 -0.326 0.358 1.00 97.94 83 VAL A O 1
ATOM 651 N N . SER A 1 84 ? -16.867 -1.310 1.319 1.00 97.56 84 SER A N 1
ATOM 652 C CA . SER A 1 84 ? -17.815 -0.807 0.324 1.00 97.56 84 SER A CA 1
ATOM 653 C C . SER A 1 84 ? -17.953 0.713 0.395 1.00 97.56 84 SER A C 1
ATOM 655 O O . SER A 1 84 ? -17.666 1.340 1.417 1.00 97.56 84 SER A O 1
ATOM 657 N N . GLU A 1 85 ? -18.415 1.317 -0.697 1.00 96.81 85 GLU A N 1
ATOM 658 C CA . GLU A 1 85 ? -18.628 2.766 -0.757 1.00 96.81 85 GLU A CA 1
ATOM 659 C C . GLU A 1 85 ? -19.685 3.220 0.247 1.00 96.81 85 GLU A C 1
ATOM 661 O O . GLU A 1 85 ? -19.519 4.265 0.866 1.00 96.81 85 GLU A O 1
ATOM 666 N N . GLU A 1 86 ? -20.716 2.409 0.484 1.00 97.12 86 GLU A N 1
ATOM 667 C CA . GLU A 1 86 ? -21.765 2.693 1.463 1.00 97.12 86 GLU A CA 1
ATOM 668 C C . GLU A 1 86 ? -21.208 2.690 2.889 1.00 97.12 86 GLU A C 1
ATOM 670 O O . GLU A 1 86 ? -21.463 3.617 3.655 1.00 97.12 86 GLU A O 1
ATOM 675 N N . THR A 1 87 ? -20.407 1.681 3.248 1.00 97.12 87 THR A N 1
ATOM 676 C CA . THR A 1 87 ? -19.775 1.631 4.573 1.00 97.12 87 THR A CA 1
ATOM 677 C C . THR A 1 87 ? -18.759 2.756 4.741 1.00 97.12 87 THR A C 1
ATOM 679 O O . THR A 1 87 ? -18.732 3.399 5.787 1.00 97.12 87 THR A O 1
ATOM 682 N N . LEU A 1 88 ? -17.950 3.047 3.719 1.00 97.50 88 LEU A N 1
ATOM 683 C CA . LEU A 1 88 ? -17.003 4.158 3.773 1.00 97.50 88 LEU A CA 1
ATOM 684 C C . LEU A 1 88 ? -17.722 5.508 3.896 1.00 97.50 88 LEU A C 1
ATOM 686 O O . LEU A 1 88 ? -17.272 6.371 4.646 1.00 97.50 88 LEU A O 1
ATOM 690 N N . PHE A 1 89 ? -18.852 5.684 3.209 1.00 97.00 89 PHE A N 1
ATOM 691 C CA . PHE A 1 89 ? -19.672 6.886 3.322 1.00 97.00 89 PHE A CA 1
ATOM 692 C C . PHE A 1 89 ? -20.268 7.042 4.725 1.00 97.00 89 PHE A C 1
ATOM 694 O O . PHE A 1 89 ? -20.188 8.133 5.281 1.00 97.00 89 PHE A O 1
ATOM 701 N N . ALA A 1 90 ? -20.777 5.971 5.338 1.00 95.56 90 ALA A N 1
ATOM 702 C CA . ALA A 1 90 ? -21.242 6.016 6.727 1.00 95.56 90 ALA A CA 1
ATOM 703 C C . ALA A 1 90 ? -20.105 6.411 7.693 1.00 95.56 90 ALA A C 1
ATOM 705 O O . ALA A 1 90 ? -20.269 7.277 8.548 1.00 95.56 90 ALA A O 1
ATOM 706 N N . LEU A 1 91 ? -18.903 5.857 7.499 1.00 96.56 91 LEU A N 1
ATOM 707 C CA . LEU A 1 91 ? -17.741 6.175 8.335 1.00 96.56 91 LEU A CA 1
ATOM 708 C C . LEU A 1 91 ? -17.228 7.612 8.151 1.00 96.56 91 LEU A C 1
ATOM 710 O O . LEU A 1 91 ? -16.804 8.231 9.127 1.00 96.56 91 LEU A O 1
ATOM 714 N N . ALA A 1 92 ? -17.216 8.131 6.921 1.00 95.31 92 ALA A N 1
ATOM 715 C CA . ALA A 1 92 ? -16.558 9.395 6.579 1.00 95.31 92 ALA A CA 1
ATOM 716 C C . ALA A 1 92 ? -17.519 10.584 6.423 1.00 95.31 92 ALA A C 1
ATOM 718 O O . ALA A 1 92 ? -17.170 11.709 6.782 1.00 95.31 92 ALA A O 1
ATOM 719 N N . GLY A 1 93 ? -18.702 10.352 5.857 1.00 92.81 93 GLY A N 1
ATOM 720 C CA . GLY A 1 93 ? -19.695 11.371 5.516 1.00 92.81 93 GLY A CA 1
ATOM 721 C C . GLY A 1 93 ? -20.701 11.654 6.630 1.00 92.81 93 GLY A C 1
ATOM 722 O O . GLY A 1 93 ? -21.134 12.795 6.767 1.00 92.81 93 GLY A O 1
ATOM 723 N N . GLU A 1 94 ? -21.040 10.652 7.446 1.00 93.12 94 GLU A N 1
ATOM 724 C CA . GLU A 1 94 ? -22.019 10.788 8.542 1.00 93.12 94 GLU A CA 1
ATOM 725 C C . GLU A 1 94 ? -21.369 11.093 9.904 1.00 93.12 94 GLU A C 1
ATOM 727 O O . GLU A 1 94 ? -22.060 11.314 10.901 1.00 93.12 94 GLU A O 1
ATOM 732 N N . ARG A 1 95 ? -20.033 11.148 9.963 1.00 94.62 95 ARG A N 1
ATOM 733 C CA . ARG A 1 95 ? -19.292 11.443 11.197 1.00 94.62 95 ARG A CA 1
ATOM 734 C C . ARG A 1 95 ? -19.450 12.909 11.641 1.00 94.62 95 ARG A C 1
ATOM 736 O O . ARG A 1 95 ? -19.565 13.804 10.799 1.00 94.62 95 ARG A O 1
ATOM 743 N N . PRO A 1 96 ? -19.371 13.197 12.954 1.00 93.50 96 PRO A N 1
ATOM 744 C CA . PRO A 1 96 ? -19.349 14.564 13.465 1.00 93.50 96 PRO A CA 1
ATOM 745 C C . PRO A 1 96 ? -18.214 15.410 12.870 1.00 93.50 96 PRO A C 1
ATOM 747 O O . PRO A 1 96 ? -17.102 14.927 12.655 1.00 93.50 96 PRO A O 1
ATOM 750 N N . SER A 1 97 ? -18.472 16.705 12.671 1.00 91.75 97 SER A N 1
ATOM 751 C CA . SER A 1 97 ? -17.453 17.648 12.197 1.00 91.75 97 SER A CA 1
ATOM 752 C C . SER A 1 97 ? -16.242 17.672 13.134 1.00 91.75 97 SER A C 1
ATOM 754 O O . SER A 1 97 ? -16.389 17.858 14.340 1.00 91.75 97 SER A O 1
ATOM 756 N N . GLY A 1 98 ? -15.043 17.542 12.563 1.00 90.75 98 GLY A N 1
ATOM 757 C CA . GLY A 1 98 ? -13.780 17.532 13.306 1.00 90.75 98 GLY A CA 1
ATOM 758 C C . GLY A 1 98 ? -13.386 16.171 13.887 1.00 90.75 98 GLY A C 1
ATOM 759 O O . GLY A 1 98 ? -12.301 16.067 14.452 1.00 90.75 98 GLY A O 1
ATOM 760 N N . LEU A 1 99 ? -14.216 15.131 13.739 1.00 95.44 99 LEU A N 1
ATOM 761 C CA . LEU A 1 99 ? -13.819 13.759 14.048 1.00 95.44 99 LEU A CA 1
ATOM 762 C C . LEU A 1 99 ? -13.055 13.164 12.858 1.00 95.44 99 LEU A C 1
ATOM 764 O O . LEU A 1 99 ? -13.579 13.133 11.744 1.00 95.44 99 LEU A O 1
ATOM 768 N N . SER A 1 100 ? -11.844 12.660 13.086 1.00 96.75 100 SER A N 1
ATOM 769 C CA . SER A 1 100 ? -11.069 11.993 12.038 1.00 96.75 100 SER A CA 1
ATOM 770 C C . SER A 1 100 ? -11.616 10.617 11.679 1.00 96.75 100 SER A C 1
ATOM 772 O O . SER A 1 100 ? -12.462 10.039 12.369 1.00 96.75 100 SER A O 1
ATOM 774 N N . LEU A 1 101 ? -11.187 10.094 10.533 1.00 97.69 101 LEU A N 1
ATOM 775 C CA . LEU A 1 101 ? -11.756 8.892 9.934 1.00 97.69 101 LEU A CA 1
ATOM 776 C C . LEU A 1 101 ? -11.319 7.669 10.730 1.00 97.69 101 LEU A C 1
ATOM 778 O O . LEU A 1 101 ? -12.120 6.761 10.935 1.00 97.69 101 LEU A O 1
ATOM 782 N N . ILE A 1 102 ? -10.096 7.685 11.264 1.00 97.50 102 ILE A N 1
ATOM 783 C CA . ILE A 1 102 ? -9.610 6.636 12.159 1.00 97.50 102 ILE A CA 1
ATOM 784 C C . ILE A 1 102 ? -10.400 6.607 13.470 1.00 97.50 102 ILE A C 1
ATOM 786 O O . ILE A 1 102 ? -10.762 5.534 13.955 1.00 97.50 102 ILE A O 1
ATOM 790 N N . ALA A 1 103 ? -10.742 7.775 14.024 1.00 96.44 103 ALA A N 1
ATOM 791 C CA . ALA A 1 103 ? -11.567 7.859 15.223 1.00 96.44 103 ALA A CA 1
ATOM 792 C C . ALA A 1 103 ? -12.999 7.368 14.954 1.00 96.44 103 ALA A C 1
ATOM 794 O O . ALA A 1 103 ? -13.538 6.595 15.746 1.00 96.44 103 ALA A O 1
ATOM 795 N N . SER A 1 104 ? -13.585 7.746 13.813 1.00 97.06 104 SER A N 1
ATOM 796 C CA . SER A 1 104 ? -14.891 7.244 13.367 1.00 97.06 104 SER A CA 1
ATOM 797 C C . SER A 1 104 ? -14.888 5.721 13.172 1.00 97.06 104 SER A C 1
ATOM 799 O O . SER A 1 104 ? -15.764 5.028 13.692 1.00 97.06 104 SER A O 1
ATOM 801 N N . LEU A 1 105 ? -13.862 5.170 12.513 1.00 97.19 105 LEU A N 1
ATOM 802 C CA . LEU A 1 105 ? -13.680 3.724 12.347 1.00 97.19 105 LEU A CA 1
ATOM 803 C C . LEU A 1 105 ? -13.635 3.003 13.701 1.00 97.19 105 LEU A C 1
ATOM 805 O O . LEU A 1 105 ? -14.311 1.992 13.882 1.00 97.19 105 LEU A O 1
ATOM 809 N N . ARG A 1 106 ? -12.883 3.540 14.669 1.00 95.69 106 ARG A N 1
ATOM 810 C CA . ARG A 1 106 ? -12.779 2.974 16.023 1.00 95.69 106 ARG A CA 1
ATOM 811 C C . ARG A 1 106 ? -14.095 3.040 16.802 1.00 95.69 106 ARG A C 1
ATOM 813 O O . ARG A 1 106 ? -14.367 2.125 17.571 1.00 95.69 106 ARG A O 1
ATOM 820 N N . GLN A 1 107 ? -14.925 4.064 16.600 1.00 95.06 107 GLN A N 1
ATOM 821 C CA . GLN A 1 107 ? -16.261 4.119 17.210 1.00 95.06 107 GLN A CA 1
ATOM 822 C C . GLN A 1 107 ? -17.167 3.005 16.671 1.00 95.06 107 GLN A C 1
ATOM 824 O O . GLN A 1 107 ? -17.790 2.285 17.448 1.00 95.06 107 GLN A O 1
ATOM 829 N N . HIS A 1 108 ? -17.166 2.797 15.353 1.00 94.81 108 HIS A N 1
ATOM 830 C CA . HIS A 1 108 ? -17.993 1.777 14.701 1.00 94.81 108 HIS A CA 1
ATOM 831 C C . HIS A 1 108 ? -17.431 0.350 14.838 1.00 94.81 108 HIS A C 1
ATOM 833 O O . HIS A 1 108 ? -18.145 -0.629 14.608 1.00 94.81 108 HIS A O 1
ATOM 839 N N . ALA A 1 109 ? -16.171 0.195 15.258 1.00 93.00 109 ALA A N 1
ATOM 840 C CA . ALA A 1 109 ? -15.570 -1.106 15.549 1.00 93.00 109 ALA A CA 1
ATOM 841 C C . ALA A 1 109 ? -16.323 -1.879 16.649 1.00 93.00 109 ALA A C 1
ATOM 843 O O . ALA A 1 109 ? -16.332 -3.107 16.629 1.00 93.00 109 ALA A O 1
ATOM 844 N N . GLY A 1 110 ? -17.001 -1.192 17.576 1.00 89.62 110 GLY A N 1
ATOM 845 C CA . GLY A 1 110 ? -17.828 -1.844 18.599 1.00 89.62 110 GLY A CA 1
ATOM 846 C C . GLY A 1 110 ? -19.072 -2.552 18.045 1.00 89.62 110 GLY A C 1
ATOM 847 O O . GLY A 1 110 ? -19.608 -3.448 18.693 1.00 89.62 110 GLY A O 1
ATOM 848 N N . GLU A 1 111 ? -19.514 -2.178 16.844 1.00 91.56 111 GLU A N 1
ATOM 849 C CA . GLU A 1 111 ? -20.777 -2.626 16.245 1.00 91.56 111 GLU A CA 1
ATOM 850 C C . GLU A 1 111 ? -20.567 -3.593 15.071 1.00 91.56 111 GLU A C 1
ATOM 852 O O . GLU A 1 111 ? -21.490 -4.294 14.658 1.00 91.56 111 GLU A O 1
ATOM 857 N N . SER A 1 112 ? -19.341 -3.676 14.544 1.00 95.56 112 SER A N 1
ATOM 858 C CA . SER A 1 112 ? -18.994 -4.531 13.411 1.00 95.56 112 SER A CA 1
ATOM 859 C C . SER A 1 112 ? -17.667 -5.243 13.636 1.00 95.56 112 SER A C 1
ATOM 861 O O . SER A 1 112 ? -16.601 -4.627 13.640 1.00 95.56 112 SER A O 1
ATOM 863 N N . ALA A 1 113 ? -17.719 -6.575 13.721 1.00 96.56 113 ALA A N 1
ATOM 864 C CA . ALA A 1 113 ? -16.525 -7.412 13.833 1.00 96.56 113 ALA A CA 1
ATOM 865 C C . ALA A 1 113 ? -15.559 -7.225 12.646 1.00 96.56 113 ALA A C 1
ATOM 867 O O . ALA A 1 113 ? -14.346 -7.334 12.815 1.00 96.56 113 ALA A O 1
ATOM 868 N N . ALA A 1 114 ? -16.083 -6.908 11.456 1.00 96.44 114 ALA A N 1
ATOM 869 C CA . ALA A 1 114 ? -15.261 -6.617 10.286 1.00 96.44 114 ALA A CA 1
ATOM 870 C C . ALA A 1 114 ? -14.484 -5.303 10.460 1.00 96.44 114 ALA A C 1
ATOM 872 O O . ALA A 1 114 ? -13.279 -5.273 10.224 1.00 96.44 114 ALA A O 1
ATOM 873 N N . LEU A 1 115 ? -15.142 -4.238 10.933 1.00 97.38 115 LEU A N 1
ATOM 874 C CA . LEU A 1 115 ? -14.480 -2.956 11.198 1.00 97.38 115 LEU A CA 1
ATOM 875 C C . LEU A 1 115 ? -13.495 -3.054 12.369 1.00 97.38 115 LEU A C 1
ATOM 877 O O . LEU A 1 115 ? -12.415 -2.471 12.303 1.00 97.38 115 LEU A O 1
ATOM 881 N N . ALA A 1 116 ? -13.816 -3.849 13.393 1.00 98.06 116 ALA A N 1
ATOM 882 C CA . ALA A 1 116 ? -12.897 -4.145 14.490 1.00 98.06 116 ALA A CA 1
ATOM 883 C C . ALA A 1 116 ? -11.614 -4.831 14.007 1.00 98.06 116 ALA A C 1
ATOM 885 O O . ALA A 1 116 ? -10.521 -4.447 14.417 1.00 98.06 116 ALA A O 1
ATOM 886 N N . ALA A 1 117 ? -11.733 -5.811 13.106 1.00 98.06 117 ALA A N 1
ATOM 887 C CA . ALA A 1 117 ? -10.575 -6.485 12.525 1.00 98.06 117 ALA A CA 1
ATOM 888 C C . ALA A 1 117 ? -9.706 -5.524 11.696 1.00 98.06 117 ALA A C 1
ATOM 890 O O . ALA A 1 117 ? -8.481 -5.593 11.771 1.00 98.06 117 ALA A O 1
ATOM 891 N N . ILE A 1 118 ? -10.326 -4.606 10.946 1.00 98.06 118 ILE A N 1
ATOM 892 C CA . ILE A 1 118 ? -9.606 -3.569 10.191 1.00 98.06 118 ILE A CA 1
ATOM 893 C C . ILE A 1 118 ? -8.848 -2.644 11.147 1.00 98.06 118 ILE A C 1
ATOM 895 O O . ILE A 1 118 ? -7.649 -2.446 10.967 1.00 98.06 118 ILE A O 1
ATOM 899 N N . ALA A 1 119 ? -9.516 -2.114 12.175 1.00 97.94 119 ALA A N 1
ATOM 900 C CA . ALA A 1 119 ? -8.890 -1.226 13.153 1.00 97.94 119 ALA A CA 1
ATOM 901 C C . ALA A 1 119 ? -7.695 -1.900 13.853 1.00 97.94 119 ALA A C 1
ATOM 903 O O . ALA A 1 119 ? -6.614 -1.322 13.902 1.00 97.94 119 ALA A O 1
ATOM 904 N N . ALA A 1 120 ? -7.849 -3.153 14.293 1.00 98.12 120 ALA A N 1
ATOM 905 C CA . ALA A 1 120 ? -6.770 -3.911 14.927 1.00 98.12 120 ALA A CA 1
ATOM 906 C C . ALA A 1 120 ? -5.582 -4.176 13.981 1.00 98.12 120 ALA A C 1
ATOM 908 O O . ALA A 1 120 ? -4.422 -4.142 14.403 1.00 98.12 120 ALA A O 1
ATOM 909 N N . GLN A 1 121 ? -5.851 -4.426 12.694 1.00 98.31 121 GLN A N 1
ATOM 910 C CA . GLN A 1 121 ? -4.795 -4.595 11.696 1.00 98.31 121 GLN A CA 1
ATOM 911 C C . GLN A 1 121 ? -4.042 -3.283 11.447 1.00 98.31 121 GLN A C 1
ATOM 913 O O . GLN A 1 121 ? -2.818 -3.300 11.338 1.00 98.31 121 GLN A O 1
ATOM 918 N N . LEU A 1 122 ? -4.758 -2.156 11.373 1.00 98.00 122 LEU A N 1
ATOM 919 C CA . LEU A 1 122 ? -4.149 -0.832 11.236 1.00 98.00 122 LEU A CA 1
ATOM 920 C C . LEU A 1 122 ? -3.277 -0.486 12.445 1.00 98.00 122 LEU A C 1
ATOM 922 O O . LEU A 1 122 ? -2.169 0.009 12.253 1.00 98.00 122 LEU A O 1
ATOM 926 N N . ASP A 1 123 ? -3.727 -0.794 13.663 1.00 96.94 123 ASP A N 1
ATOM 927 C CA . ASP A 1 123 ? -2.928 -0.616 14.882 1.00 96.94 123 ASP A CA 1
ATOM 928 C C . ASP A 1 123 ? -1.642 -1.460 14.820 1.00 96.94 123 ASP A C 1
ATOM 930 O O . ASP A 1 123 ? -0.544 -0.943 15.014 1.00 96.94 123 ASP A O 1
ATOM 934 N N . THR A 1 124 ? -1.759 -2.733 14.422 1.00 97.50 124 THR A N 1
ATOM 935 C CA . THR A 1 124 ? -0.603 -3.631 14.246 1.00 97.50 124 THR A CA 1
ATOM 936 C C . THR A 1 124 ? 0.392 -3.084 13.219 1.00 97.50 124 THR A C 1
ATOM 938 O O . THR A 1 124 ? 1.599 -3.098 13.447 1.00 97.50 124 THR A O 1
ATOM 941 N N . TRP A 1 125 ? -0.088 -2.593 12.075 1.00 97.94 125 TRP A N 1
ATOM 942 C CA . TRP A 1 125 ? 0.781 -2.004 11.055 1.00 97.94 125 TRP A CA 1
ATOM 943 C C . TRP A 1 125 ? 1.397 -0.680 11.488 1.00 97.94 125 TRP A C 1
ATOM 945 O O . TRP A 1 125 ? 2.531 -0.410 11.104 1.00 97.94 125 TRP A O 1
ATOM 955 N N . SER A 1 126 ? 0.693 0.109 12.299 1.00 96.56 126 SER A N 1
ATOM 956 C CA . SER A 1 126 ? 1.209 1.364 12.854 1.00 96.56 126 SER A CA 1
ATOM 957 C C . SER A 1 126 ? 2.378 1.092 13.798 1.00 96.56 126 SER A C 1
ATOM 959 O O . SER A 1 126 ? 3.431 1.714 13.665 1.00 96.56 126 SER A O 1
ATOM 961 N N . ASP A 1 127 ? 2.239 0.092 14.671 1.00 95.19 127 ASP A N 1
ATOM 962 C CA . ASP A 1 127 ? 3.320 -0.359 15.548 1.00 95.19 127 ASP A CA 1
ATOM 963 C C . ASP A 1 127 ? 4.504 -0.914 14.743 1.00 95.19 127 ASP A C 1
ATOM 965 O O . ASP A 1 127 ? 5.657 -0.580 15.009 1.00 95.19 127 ASP A O 1
ATOM 969 N N . GLU A 1 128 ? 4.258 -1.742 13.724 1.00 95.69 128 GLU A N 1
ATOM 970 C CA . GLU A 1 128 ? 5.342 -2.295 12.909 1.00 95.69 128 GLU A CA 1
ATOM 971 C C . GLU A 1 128 ? 6.083 -1.221 12.101 1.00 95.69 128 GLU A C 1
ATOM 973 O O . GLU A 1 128 ? 7.314 -1.221 12.085 1.00 95.69 128 GLU A O 1
ATOM 978 N N . ALA A 1 129 ? 5.365 -0.297 11.461 1.00 94.69 129 ALA A N 1
ATOM 979 C CA . ALA A 1 129 ? 5.953 0.770 10.654 1.00 94.69 129 ALA A CA 1
ATOM 980 C C . ALA A 1 129 ? 6.787 1.761 11.481 1.00 94.69 129 ALA A C 1
ATOM 982 O O . ALA A 1 129 ? 7.713 2.372 10.949 1.00 94.69 129 ALA A O 1
ATOM 983 N N . ALA A 1 130 ? 6.499 1.896 12.780 1.00 91.88 130 ALA A N 1
ATOM 984 C CA . ALA A 1 130 ? 7.261 2.752 13.684 1.00 91.88 130 ALA A CA 1
ATOM 985 C C . ALA A 1 130 ? 8.672 2.216 13.993 1.00 91.88 130 ALA A C 1
ATOM 987 O O . ALA A 1 130 ? 9.566 3.001 14.313 1.00 91.88 130 ALA A O 1
ATOM 988 N N . PHE A 1 131 ? 8.888 0.896 13.913 1.00 90.88 131 PHE A N 1
ATOM 989 C CA . PHE A 1 131 ? 10.137 0.267 14.371 1.00 90.88 131 PHE A CA 1
ATOM 990 C C . PHE A 1 131 ? 10.843 -0.601 13.330 1.00 90.88 131 PHE A C 1
ATOM 992 O O . PHE A 1 131 ? 12.022 -0.911 13.509 1.00 90.88 131 PHE A O 1
ATOM 999 N N . LYS A 1 132 ? 10.156 -1.018 12.265 1.00 93.62 132 LYS A N 1
ATOM 1000 C CA . LYS A 1 132 ? 10.743 -1.867 11.227 1.00 93.62 132 LYS A CA 1
ATOM 1001 C C . LYS A 1 132 ? 11.298 -1.049 10.061 1.00 93.62 132 LYS A C 1
ATOM 1003 O O . LYS A 1 132 ? 10.739 -0.007 9.717 1.00 93.62 132 LYS A O 1
ATOM 1008 N N . PRO A 1 133 ? 12.352 -1.552 9.396 1.00 94.44 133 PRO A N 1
ATOM 1009 C CA . PRO A 1 133 ? 12.732 -1.080 8.073 1.00 94.44 133 PRO A CA 1
ATOM 1010 C C . PRO A 1 133 ? 11.551 -1.152 7.091 1.00 94.44 133 PRO A C 1
ATOM 1012 O O . PRO A 1 133 ? 10.675 -2.015 7.203 1.00 94.44 133 PRO A O 1
ATOM 1015 N N . VAL A 1 134 ? 11.531 -0.243 6.118 1.00 95.31 134 VAL A N 1
ATOM 1016 C CA . VAL A 1 134 ? 10.444 -0.090 5.141 1.00 95.31 134 VAL A CA 1
ATOM 1017 C C . VAL A 1 134 ? 10.218 -1.380 4.353 1.00 95.31 134 VAL A C 1
ATOM 1019 O O . VAL A 1 134 ? 9.078 -1.821 4.191 1.00 95.31 134 VAL A O 1
ATOM 1022 N N . PHE A 1 135 ? 11.296 -2.007 3.886 1.00 95.69 135 PHE A N 1
ATOM 1023 C CA . PHE A 1 135 ? 11.246 -3.282 3.187 1.00 95.69 135 PHE A CA 1
ATOM 1024 C C . PHE A 1 135 ? 10.647 -4.370 4.077 1.00 95.69 135 PHE A C 1
ATOM 1026 O O . PHE A 1 135 ? 9.749 -5.084 3.638 1.00 95.69 135 PHE A O 1
ATOM 1033 N N . GLU A 1 136 ? 11.101 -4.487 5.328 1.00 95.94 136 GLU A N 1
ATOM 1034 C CA . GLU A 1 136 ? 10.599 -5.506 6.255 1.00 95.94 136 GLU A CA 1
ATOM 1035 C C . GLU A 1 136 ? 9.108 -5.327 6.559 1.00 95.94 136 GLU A C 1
ATOM 1037 O O . GLU A 1 136 ? 8.363 -6.312 6.584 1.00 95.94 136 GLU A O 1
ATOM 1042 N N . PHE A 1 137 ? 8.660 -4.083 6.745 1.00 97.25 137 PHE A N 1
ATOM 1043 C CA . PHE A 1 137 ? 7.251 -3.755 6.938 1.00 97.25 137 PHE A CA 1
ATOM 1044 C C . PHE A 1 137 ? 6.402 -4.190 5.733 1.00 97.25 137 PHE A C 1
ATOM 1046 O O . PHE A 1 137 ? 5.496 -5.016 5.877 1.00 97.25 137 PHE A O 1
ATOM 1053 N N . TYR A 1 138 ? 6.713 -3.696 4.529 1.00 98.00 138 TYR A N 1
ATOM 1054 C CA . TYR A 1 138 ? 5.910 -4.002 3.343 1.00 98.00 138 TYR A CA 1
ATOM 1055 C C . TYR A 1 138 ? 6.008 -5.472 2.925 1.00 98.00 138 TYR A C 1
ATOM 1057 O O . TYR A 1 138 ? 5.008 -6.050 2.495 1.00 98.00 138 TYR A O 1
ATOM 1065 N N . ALA A 1 139 ? 7.169 -6.115 3.081 1.00 97.75 139 ALA A N 1
ATOM 1066 C CA . ALA A 1 139 ? 7.313 -7.547 2.832 1.00 97.75 139 ALA A CA 1
ATOM 1067 C C . ALA A 1 139 ? 6.441 -8.366 3.797 1.00 97.75 139 ALA A C 1
ATOM 1069 O O . ALA A 1 139 ? 5.766 -9.306 3.367 1.00 97.75 139 ALA A O 1
ATOM 1070 N N . GLY A 1 140 ? 6.396 -7.977 5.078 1.00 97.94 140 GLY A N 1
ATOM 1071 C CA . GLY A 1 140 ? 5.504 -8.556 6.082 1.00 97.94 140 GLY A CA 1
ATOM 1072 C C . GLY A 1 140 ? 4.030 -8.404 5.704 1.00 97.94 140 GLY A C 1
ATOM 1073 O O . GLY A 1 140 ? 3.318 -9.407 5.622 1.00 97.94 140 GLY A O 1
ATOM 1074 N N . ALA A 1 141 ? 3.595 -7.186 5.378 1.00 97.94 141 ALA A N 1
ATOM 1075 C CA . ALA A 1 141 ? 2.219 -6.912 4.966 1.00 97.94 141 ALA A CA 1
ATOM 1076 C C . ALA A 1 141 ? 1.811 -7.708 3.709 1.00 97.94 141 ALA A C 1
ATOM 1078 O O . ALA A 1 141 ? 0.746 -8.330 3.660 1.00 97.94 141 ALA A O 1
ATOM 1079 N N . LEU A 1 142 ? 2.676 -7.746 2.690 1.00 98.06 142 LEU A N 1
ATOM 1080 C CA . LEU A 1 142 ? 2.405 -8.441 1.429 1.00 98.06 142 LEU A CA 1
ATOM 1081 C C . LEU A 1 142 ? 2.380 -9.963 1.574 1.00 98.06 142 LEU A C 1
ATOM 1083 O O . LEU A 1 142 ? 1.540 -10.606 0.940 1.00 98.06 142 LEU A O 1
ATOM 1087 N N . ALA A 1 143 ? 3.270 -10.534 2.386 1.00 96.88 143 ALA A N 1
ATOM 1088 C CA . ALA A 1 143 ? 3.376 -11.976 2.569 1.00 96.88 143 ALA A CA 1
ATOM 1089 C C . ALA A 1 143 ? 2.515 -12.486 3.735 1.00 96.88 143 ALA A C 1
ATOM 1091 O O . ALA A 1 143 ? 1.505 -13.152 3.505 1.00 96.88 143 ALA A O 1
ATOM 1092 N N . ARG A 1 144 ? 2.904 -12.176 4.979 1.00 96.38 144 ARG A N 1
ATOM 1093 C CA . ARG A 1 144 ? 2.290 -12.701 6.212 1.00 96.38 144 ARG A CA 1
ATOM 1094 C C . ARG A 1 144 ? 0.823 -12.292 6.329 1.00 96.38 144 ARG A C 1
ATOM 1096 O O . ARG A 1 144 ? -0.008 -13.142 6.636 1.00 96.38 144 ARG A O 1
ATOM 1103 N N . ASP A 1 145 ? 0.505 -11.034 6.026 1.00 96.62 145 ASP A N 1
ATOM 1104 C CA . ASP A 1 145 ? -0.856 -10.492 6.193 1.00 96.62 145 ASP A CA 1
ATOM 1105 C C . ASP A 1 145 ? -1.735 -10.709 4.944 1.00 96.62 145 ASP A C 1
ATOM 1107 O O . ASP A 1 145 ? -2.894 -10.292 4.877 1.00 96.62 145 ASP A O 1
ATOM 1111 N N . GLY A 1 146 ? -1.196 -11.406 3.936 1.00 96.38 146 GLY A N 1
ATOM 1112 C CA . GLY A 1 146 ? -1.926 -11.842 2.750 1.00 96.38 146 GLY A CA 1
ATOM 1113 C C . GLY A 1 146 ? -2.280 -10.727 1.766 1.00 96.38 146 GLY A C 1
ATOM 1114 O O . GLY A 1 146 ? -3.081 -10.963 0.855 1.00 96.38 146 GLY A O 1
ATOM 1115 N N . LEU A 1 147 ? -1.698 -9.529 1.902 1.00 97.12 147 LEU A N 1
ATOM 1116 C CA . LEU A 1 147 ? -2.051 -8.395 1.051 1.00 97.12 147 LEU A CA 1
ATOM 1117 C C . LEU A 1 147 ? -1.731 -8.656 -0.428 1.00 97.12 147 LEU A C 1
ATOM 1119 O O . LEU A 1 147 ? -2.561 -8.359 -1.286 1.00 97.12 147 LEU A O 1
ATOM 1123 N N . ARG A 1 148 ? -0.611 -9.324 -0.743 1.00 97.75 148 ARG A N 1
ATOM 1124 C CA . ARG A 1 148 ? -0.281 -9.709 -2.129 1.00 97.75 148 ARG A CA 1
ATOM 1125 C C . ARG A 1 148 ? -1.406 -10.519 -2.767 1.00 97.75 148 ARG A C 1
ATOM 1127 O O . ARG A 1 148 ? -1.799 -10.252 -3.899 1.00 97.75 148 ARG A O 1
ATOM 1134 N N . LYS A 1 149 ? -1.952 -11.493 -2.031 1.00 97.50 149 LYS A N 1
ATOM 1135 C CA . LYS A 1 149 ? -3.045 -12.345 -2.515 1.00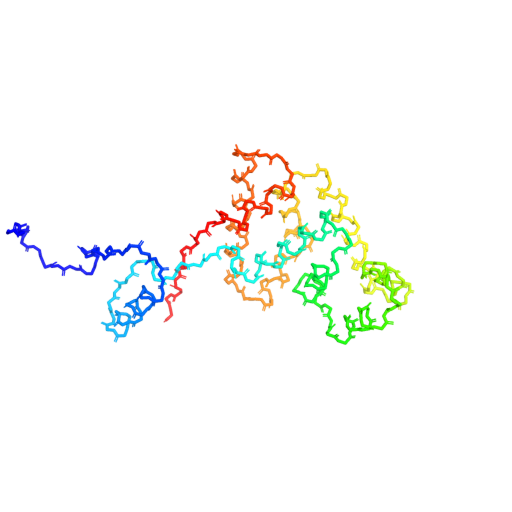 97.50 149 LYS A CA 1
ATOM 1136 C C . LYS A 1 149 ? -4.296 -11.519 -2.814 1.00 97.50 149 LYS A C 1
ATOM 1138 O O . LYS A 1 149 ? -4.908 -11.722 -3.860 1.00 97.50 149 LYS A O 1
ATOM 1143 N N . LYS A 1 150 ? -4.662 -10.590 -1.923 1.00 97.31 150 LYS A N 1
ATOM 1144 C CA . LYS A 1 150 ? -5.819 -9.699 -2.114 1.00 97.31 150 LYS A CA 1
ATOM 1145 C C . LYS A 1 150 ? -5.643 -8.798 -3.339 1.00 97.31 150 LYS A C 1
ATOM 1147 O O . LYS A 1 150 ? -6.538 -8.715 -4.176 1.00 97.31 150 LYS A O 1
ATOM 1152 N N . MET A 1 151 ? -4.472 -8.179 -3.476 1.00 96.81 151 MET A N 1
ATOM 1153 C CA . MET A 1 151 ? -4.171 -7.275 -4.586 1.00 96.81 151 MET A CA 1
ATOM 1154 C C . MET A 1 151 ? -4.170 -8.005 -5.929 1.00 96.81 151 MET A C 1
ATOM 1156 O O . MET A 1 151 ? -4.821 -7.540 -6.857 1.00 96.81 151 MET A O 1
ATOM 1160 N N . ILE A 1 152 ? -3.536 -9.178 -6.028 1.00 95.62 152 ILE A N 1
ATOM 1161 C CA . ILE A 1 152 ? -3.549 -9.991 -7.256 1.00 95.62 152 ILE A CA 1
ATOM 1162 C C . ILE A 1 152 ? -4.970 -10.444 -7.608 1.00 95.62 152 ILE A C 1
ATOM 1164 O O . ILE A 1 152 ? -5.367 -10.374 -8.769 1.00 95.62 152 ILE A O 1
ATOM 1168 N N . ALA A 1 153 ? -5.767 -10.869 -6.623 1.00 95.56 153 ALA A N 1
ATOM 1169 C CA . ALA A 1 153 ? -7.144 -11.298 -6.869 1.00 95.56 153 ALA A CA 1
ATOM 1170 C C . ALA A 1 153 ? -8.023 -10.174 -7.450 1.00 95.56 153 ALA A C 1
ATOM 1172 O O . ALA A 1 153 ? -8.9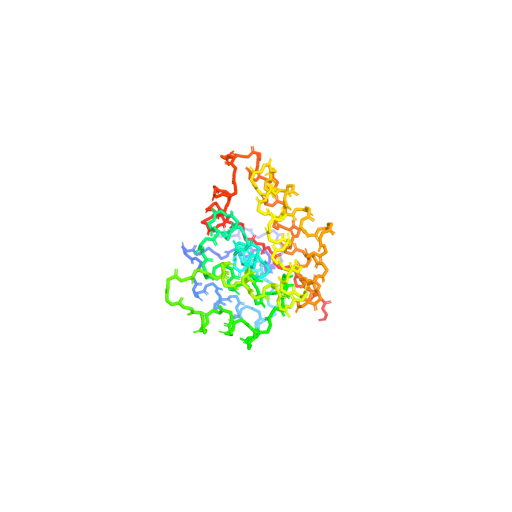27 -10.449 -8.237 1.00 95.56 153 ALA A O 1
ATOM 1173 N N . ARG A 1 154 ? -7.758 -8.916 -7.075 1.00 95.06 154 ARG A N 1
ATOM 1174 C CA . ARG A 1 154 ? -8.533 -7.745 -7.507 1.00 95.06 154 ARG A CA 1
ATOM 1175 C C . ARG A 1 154 ? -7.990 -7.082 -8.773 1.00 95.06 154 ARG A C 1
ATOM 1177 O O . ARG A 1 154 ? -8.780 -6.621 -9.590 1.00 95.06 154 ARG A O 1
ATOM 1184 N N . LEU A 1 155 ? -6.668 -7.001 -8.910 1.00 92.31 155 LEU A N 1
ATOM 1185 C CA . LEU A 1 155 ? -5.976 -6.234 -9.953 1.00 92.31 155 LEU A CA 1
ATOM 1186 C C . LEU A 1 155 ? -5.422 -7.111 -11.086 1.00 92.31 155 LEU A C 1
ATOM 1188 O O . LEU A 1 155 ? -5.038 -6.584 -12.126 1.00 92.31 155 LEU A O 1
ATOM 1192 N N . GLY A 1 156 ? -5.402 -8.433 -10.904 1.00 89.06 156 GLY A N 1
ATOM 1193 C CA . GLY A 1 156 ? -4.875 -9.399 -11.863 1.00 89.06 156 GLY A CA 1
ATOM 1194 C C . GLY A 1 156 ? -3.438 -9.850 -11.564 1.00 89.06 156 GLY A C 1
ATOM 1195 O O . GLY A 1 156 ? -2.767 -9.291 -10.691 1.00 89.06 156 GLY A O 1
ATOM 1196 N N . PRO A 1 157 ? -2.951 -10.876 -12.286 1.00 83.00 157 PRO A N 1
ATOM 1197 C CA . PRO A 1 157 ? -1.638 -11.481 -12.052 1.00 83.00 157 PRO A CA 1
ATOM 1198 C C . PRO A 1 157 ? -0.474 -10.509 -12.282 1.00 83.00 157 PRO A C 1
ATOM 1200 O O . PRO A 1 157 ? 0.487 -10.556 -11.521 1.00 83.00 157 PRO A O 1
ATOM 1203 N N . GLU A 1 158 ? -0.599 -9.573 -13.234 1.00 79.44 158 GLU A N 1
ATOM 1204 C CA . GLU A 1 158 ? 0.412 -8.532 -13.513 1.00 79.44 158 GLU A CA 1
ATOM 1205 C C . GLU A 1 158 ? 0.739 -7.672 -12.281 1.00 79.44 158 GLU A C 1
ATOM 1207 O O . GLU A 1 158 ? 1.836 -7.132 -12.165 1.00 79.44 158 GLU A O 1
ATOM 1212 N N . ALA A 1 159 ? -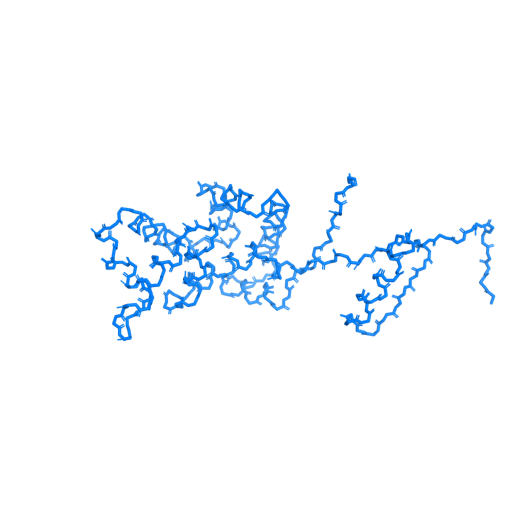0.194 -7.540 -11.328 1.00 88.44 159 ALA A N 1
ATOM 1213 C CA . ALA A 1 159 ? 0.067 -6.798 -10.101 1.00 88.44 159 ALA A CA 1
ATOM 1214 C C . ALA A 1 159 ? 1.179 -7.446 -9.261 1.00 88.44 159 ALA A C 1
ATOM 1216 O O . ALA A 1 159 ? 1.851 -6.734 -8.524 1.00 88.44 159 ALA A O 1
ATOM 1217 N N . GLY A 1 160 ? 1.396 -8.762 -9.380 1.00 88.75 160 GLY A N 1
ATOM 1218 C CA . GLY A 1 160 ? 2.475 -9.471 -8.692 1.00 88.75 160 GLY A CA 1
ATOM 1219 C C . GLY A 1 160 ? 3.852 -8.905 -9.032 1.00 88.75 160 GLY A C 1
ATOM 1220 O O . GLY A 1 160 ? 4.592 -8.547 -8.118 1.00 88.75 160 GLY A O 1
ATOM 1221 N N . ASP A 1 161 ? 4.133 -8.723 -10.322 1.00 86.38 161 ASP A N 1
ATOM 1222 C CA . ASP A 1 161 ? 5.414 -8.192 -10.800 1.00 86.38 161 ASP A CA 1
ATOM 1223 C C . ASP A 1 161 ? 5.633 -6.754 -10.311 1.00 86.38 161 ASP A C 1
ATOM 1225 O O . ASP A 1 161 ? 6.719 -6.384 -9.871 1.00 86.38 161 ASP A O 1
ATOM 1229 N N . ILE A 1 162 ? 4.573 -5.938 -10.304 1.00 91.06 162 ILE A N 1
ATOM 1230 C CA . ILE A 1 162 ? 4.648 -4.562 -9.797 1.00 91.06 162 ILE A CA 1
ATOM 1231 C C . ILE A 1 162 ? 4.940 -4.525 -8.291 1.00 91.06 162 ILE A C 1
ATOM 1233 O O . ILE A 1 162 ? 5.681 -3.657 -7.829 1.00 91.06 162 ILE A O 1
ATOM 1237 N N . LEU A 1 163 ? 4.375 -5.455 -7.518 1.00 95.44 163 LEU A N 1
ATOM 1238 C CA . LEU A 1 163 ? 4.655 -5.577 -6.086 1.00 95.44 163 LEU A CA 1
ATOM 1239 C C . LEU A 1 163 ? 6.102 -6.020 -5.823 1.00 95.44 163 LEU A C 1
ATOM 1241 O O . LEU A 1 163 ? 6.706 -5.572 -4.849 1.00 95.44 163 LEU A O 1
ATOM 1245 N N . ASP A 1 164 ? 6.674 -6.857 -6.689 1.00 93.38 164 ASP A N 1
ATOM 1246 C CA . ASP A 1 164 ? 8.074 -7.284 -6.593 1.00 93.38 164 ASP A CA 1
ATOM 1247 C C . ASP A 1 164 ? 9.050 -6.153 -6.935 1.00 93.38 164 ASP A C 1
ATOM 1249 O O . ASP A 1 164 ? 10.048 -5.959 -6.235 1.00 93.38 164 ASP A O 1
ATOM 1253 N N . GLU A 1 165 ? 8.731 -5.346 -7.946 1.00 92.56 165 GLU A N 1
ATOM 1254 C CA . GLU A 1 165 ? 9.481 -4.129 -8.270 1.00 92.56 165 GLU A CA 1
ATOM 1255 C C . GLU A 1 165 ? 9.382 -3.087 -7.146 1.00 92.56 165 GLU A C 1
ATOM 1257 O O . GLU A 1 165 ? 10.383 -2.467 -6.784 1.00 92.56 165 GLU A O 1
ATOM 1262 N N . PHE A 1 166 ? 8.205 -2.935 -6.528 1.00 96.31 166 PHE A N 1
ATOM 1263 C CA . PHE A 1 166 ? 8.031 -2.083 -5.350 1.00 96.31 166 PHE A CA 1
ATOM 1264 C C . PHE A 1 166 ? 8.929 -2.525 -4.187 1.00 96.31 166 PHE A C 1
ATOM 1266 O O . PHE A 1 166 ? 9.664 -1.707 -3.639 1.00 96.31 166 PHE A O 1
ATOM 1273 N N . LEU A 1 167 ? 8.932 -3.816 -3.843 1.00 96.31 167 LEU A N 1
ATOM 1274 C CA . LEU A 1 167 ? 9.788 -4.346 -2.776 1.00 96.31 167 LEU A CA 1
ATOM 1275 C C . LEU A 1 167 ? 11.280 -4.233 -3.113 1.00 96.31 167 LEU A C 1
ATOM 1277 O O . LEU A 1 167 ? 12.091 -3.929 -2.237 1.00 96.31 167 LEU A O 1
ATOM 1281 N N . SER A 1 168 ? 11.646 -4.433 -4.378 1.00 93.69 168 SER A N 1
ATOM 1282 C CA . SER A 1 168 ? 13.018 -4.232 -4.854 1.00 93.69 168 SER A CA 1
ATOM 1283 C C . SER A 1 168 ? 13.456 -2.777 -4.683 1.00 93.69 168 SER A C 1
ATOM 1285 O O . SER A 1 168 ? 14.582 -2.523 -4.252 1.00 93.69 168 SER A O 1
ATOM 1287 N N . PHE A 1 169 ? 12.555 -1.827 -4.949 1.00 93.31 169 PHE A N 1
ATOM 1288 C CA . PHE A 1 169 ? 12.790 -0.409 -4.704 1.00 93.31 169 PHE A CA 1
ATOM 1289 C C . PHE A 1 169 ? 12.914 -0.094 -3.204 1.00 93.31 169 PHE A C 1
ATOM 1291 O O . PHE A 1 169 ? 13.875 0.571 -2.825 1.00 93.31 169 PHE A O 1
ATOM 1298 N N . CYS A 1 170 ? 12.042 -0.632 -2.337 1.00 94.44 170 CYS A N 1
ATOM 1299 C CA . CYS A 1 170 ? 12.183 -0.498 -0.877 1.00 94.44 170 CYS A CA 1
ATOM 1300 C C . CYS A 1 170 ? 13.573 -0.938 -0.394 1.00 94.44 170 CYS A C 1
ATOM 1302 O O . CYS A 1 170 ? 14.242 -0.201 0.326 1.00 94.44 170 CYS A O 1
ATOM 1304 N N . LEU A 1 171 ? 14.029 -2.116 -0.829 1.00 92.81 171 LEU A N 1
ATOM 1305 C CA . LEU A 1 171 ? 15.326 -2.666 -0.432 1.00 92.81 171 LEU A CA 1
ATOM 1306 C C . LEU A 1 171 ? 16.510 -1.849 -0.973 1.00 92.81 171 LEU A C 1
ATOM 1308 O O . LEU A 1 171 ? 17.566 -1.786 -0.341 1.00 92.81 171 LEU A O 1
ATOM 1312 N N . ALA A 1 172 ? 16.370 -1.266 -2.165 1.00 90.56 172 ALA A N 1
ATOM 1313 C CA . ALA A 1 172 ? 17.396 -0.412 -2.750 1.00 90.56 172 ALA A CA 1
ATOM 1314 C C . ALA A 1 172 ? 17.528 0.907 -1.975 1.00 90.56 172 ALA A C 1
ATOM 1316 O O . ALA A 1 172 ? 18.650 1.291 -1.646 1.00 90.56 172 ALA A O 1
ATOM 1317 N N . GLU A 1 173 ? 16.407 1.546 -1.635 1.00 89.31 173 GLU A N 1
ATOM 1318 C CA . GLU A 1 173 ? 16.383 2.821 -0.909 1.00 89.31 173 GLU A CA 1
ATOM 1319 C C . GLU A 1 173 ? 16.950 2.712 0.510 1.00 89.31 173 GLU A C 1
ATOM 1321 O O . GLU A 1 173 ? 17.690 3.588 0.959 1.00 89.31 173 GLU A O 1
ATOM 1326 N N . GLU A 1 174 ? 16.714 1.591 1.194 1.00 85.94 174 GLU A N 1
ATOM 1327 C CA . GLU A 1 174 ? 17.333 1.324 2.500 1.00 85.94 174 GLU A CA 1
ATOM 1328 C C . GLU A 1 174 ? 18.866 1.291 2.455 1.00 85.94 174 GLU A C 1
ATOM 1330 O O . GLU A 1 174 ? 19.527 1.556 3.459 1.00 85.94 174 GLU A O 1
ATOM 1335 N N . ARG A 1 175 ? 19.458 0.967 1.299 1.00 83.25 175 ARG A N 1
ATOM 1336 C CA . ARG A 1 175 ? 20.918 0.915 1.126 1.00 83.25 175 ARG A CA 1
ATOM 1337 C C . ARG A 1 175 ? 21.524 2.267 0.758 1.00 83.25 175 ARG A C 1
ATOM 1339 O O . ARG A 1 175 ? 22.734 2.431 0.914 1.00 83.25 175 ARG A O 1
ATOM 1346 N N . THR A 1 176 ? 20.735 3.192 0.213 1.00 78.00 176 THR A N 1
ATOM 1347 C CA . THR A 1 176 ? 21.221 4.434 -0.409 1.00 78.00 176 THR A CA 1
ATOM 1348 C C . THR A 1 176 ? 20.982 5.686 0.430 1.00 78.00 176 THR A C 1
ATOM 1350 O O . THR A 1 176 ? 21.673 6.679 0.193 1.00 78.00 176 THR A O 1
ATOM 1353 N N . GLY A 1 177 ? 20.039 5.682 1.380 1.00 65.31 177 GLY A N 1
ATOM 1354 C CA . GLY A 1 177 ? 19.485 6.935 1.897 1.00 65.31 177 GLY A CA 1
ATOM 1355 C C . GLY A 1 177 ? 19.066 6.995 3.367 1.00 65.31 177 GLY A C 1
ATOM 1356 O O . GLY A 1 177 ? 19.476 6.202 4.214 1.00 65.31 177 GLY A O 1
ATOM 1357 N N . LEU A 1 178 ? 18.293 8.052 3.646 1.00 67.62 178 LEU A N 1
ATOM 1358 C CA . LEU A 1 178 ? 17.791 8.455 4.959 1.00 67.62 178 LEU A CA 1
ATOM 1359 C C . LEU A 1 178 ? 16.793 7.416 5.496 1.00 67.62 178 LEU A C 1
ATOM 1361 O O . LEU A 1 178 ? 15.877 7.026 4.771 1.00 67.62 178 LEU A O 1
ATOM 1365 N N . PRO A 1 179 ? 16.932 6.982 6.758 1.00 77.62 179 PRO A N 1
ATOM 1366 C CA . PRO A 1 179 ? 16.047 5.980 7.327 1.00 77.62 179 PRO A CA 1
ATOM 1367 C C . PRO A 1 179 ? 14.634 6.542 7.522 1.00 77.62 179 PRO A C 1
ATOM 1369 O O . PRO A 1 179 ? 14.462 7.701 7.899 1.00 77.62 179 PRO A O 1
ATOM 1372 N N . GLY A 1 180 ? 13.632 5.683 7.343 1.00 87.88 180 GLY A N 1
ATOM 1373 C CA . GLY A 1 180 ? 12.250 5.959 7.731 1.00 87.88 180 GLY A CA 1
ATOM 1374 C C . GLY A 1 180 ? 11.257 5.990 6.572 1.00 87.88 180 GLY A C 1
ATOM 1375 O O . GLY A 1 180 ? 11.591 6.264 5.419 1.00 87.88 180 GLY A O 1
ATOM 1376 N N . LEU A 1 181 ? 10.001 5.708 6.917 1.00 93.75 181 LEU A N 1
ATOM 1377 C CA . LEU A 1 181 ? 8.897 5.576 5.971 1.00 93.75 181 LEU A CA 1
ATOM 1378 C C . LEU A 1 181 ? 8.589 6.887 5.231 1.00 93.75 181 LEU A C 1
ATOM 1380 O O . LEU A 1 181 ? 8.388 6.862 4.022 1.00 93.75 181 LEU A O 1
ATOM 1384 N N . GLU A 1 182 ? 8.623 8.032 5.916 1.00 94.00 182 GLU A N 1
ATOM 1385 C CA . GLU A 1 182 ? 8.351 9.344 5.308 1.00 94.00 182 GLU A CA 1
ATOM 1386 C C . GLU A 1 182 ? 9.362 9.696 4.204 1.00 94.00 182 GLU A C 1
ATOM 1388 O O . GLU A 1 182 ? 8.979 10.068 3.092 1.00 94.00 182 GLU A O 1
ATOM 1393 N N . SER A 1 183 ? 10.662 9.516 4.473 1.00 93.06 183 SER A N 1
ATOM 1394 C CA . SER A 1 183 ? 11.701 9.773 3.470 1.00 93.06 183 SER A CA 1
ATOM 1395 C C . SER A 1 183 ? 11.563 8.834 2.276 1.00 93.06 183 SER A C 1
ATOM 1397 O O . SER A 1 183 ? 11.727 9.273 1.139 1.00 93.06 183 SER A O 1
ATOM 1399 N N . PHE A 1 184 ? 11.245 7.561 2.519 1.00 94.75 184 PHE A N 1
ATOM 1400 C CA . PHE A 1 184 ? 11.004 6.597 1.451 1.00 94.75 184 PHE A CA 1
ATOM 1401 C C . PHE A 1 184 ? 9.830 7.014 0.556 1.00 94.75 184 PHE A C 1
ATOM 1403 O O . PHE A 1 184 ? 9.972 7.004 -0.667 1.00 94.75 184 PHE A O 1
ATOM 1410 N N . LEU A 1 185 ? 8.689 7.401 1.142 1.00 95.44 185 LEU A N 1
ATOM 1411 C CA . LEU A 1 185 ? 7.504 7.824 0.387 1.00 95.44 185 LEU A CA 1
ATOM 1412 C C . LEU A 1 185 ? 7.820 9.039 -0.487 1.00 95.44 185 LEU A C 1
ATOM 1414 O O . LEU A 1 185 ? 7.530 9.027 -1.683 1.00 95.44 185 LEU A O 1
ATOM 1418 N N . SER A 1 186 ? 8.514 10.030 0.076 1.00 94.06 186 SER A N 1
ATOM 1419 C CA . SER A 1 186 ? 8.962 11.206 -0.669 1.00 94.06 186 SER A CA 1
ATOM 1420 C C . SER A 1 186 ? 9.874 10.835 -1.845 1.00 94.06 186 SER A C 1
ATOM 1422 O O . SER A 1 186 ? 9.685 11.341 -2.956 1.00 94.06 186 SER A O 1
ATOM 1424 N N . THR A 1 187 ? 10.834 9.919 -1.661 1.00 93.31 187 THR A N 1
ATOM 1425 C CA . THR A 1 187 ? 11.686 9.480 -2.777 1.00 93.31 187 THR A CA 1
ATOM 1426 C C . THR A 1 187 ? 10.899 8.689 -3.818 1.00 93.31 187 THR A C 1
ATOM 1428 O O . THR A 1 187 ? 11.080 8.917 -5.014 1.00 93.31 187 THR A O 1
ATOM 1431 N N . LEU A 1 188 ? 9.998 7.798 -3.403 1.00 93.88 188 LEU A N 1
ATOM 1432 C CA . LEU A 1 188 ? 9.175 7.008 -4.317 1.00 93.88 188 LEU A CA 1
ATOM 1433 C C . LEU A 1 188 ? 8.298 7.899 -5.207 1.00 93.88 188 LEU A C 1
ATOM 1435 O O . LEU A 1 188 ? 8.215 7.675 -6.414 1.00 93.88 188 LEU A O 1
ATOM 1439 N N . GLU A 1 189 ? 7.664 8.919 -4.637 1.00 92.31 189 GLU A N 1
ATOM 1440 C CA . GLU A 1 189 ? 6.768 9.816 -5.372 1.00 92.31 189 GLU A CA 1
ATOM 1441 C C . GLU A 1 189 ? 7.521 10.754 -6.324 1.00 92.31 189 GLU A C 1
ATOM 1443 O O . GLU A 1 189 ? 7.047 11.024 -7.430 1.00 92.31 189 GLU A O 1
ATOM 1448 N N . ASN A 1 190 ? 8.709 11.224 -5.929 1.00 88.69 190 ASN A N 1
ATOM 1449 C CA . ASN A 1 190 ? 9.477 12.202 -6.705 1.00 88.69 190 ASN A CA 1
ATOM 1450 C C . ASN A 1 190 ? 10.473 11.573 -7.692 1.00 88.69 190 ASN A C 1
ATOM 1452 O O . ASN A 1 190 ? 10.771 12.164 -8.732 1.00 88.69 190 ASN A O 1
ATOM 1456 N N . ALA A 1 191 ? 11.014 10.400 -7.365 1.00 84.06 191 ALA A N 1
ATOM 1457 C CA . ALA A 1 191 ? 12.118 9.760 -8.080 1.00 84.06 191 ALA A CA 1
ATOM 1458 C C . ALA A 1 191 ? 11.913 8.249 -8.302 1.00 84.06 191 ALA A C 1
ATOM 1460 O O . ALA A 1 191 ? 12.860 7.548 -8.665 1.00 84.06 191 ALA A O 1
ATOM 1461 N N . GLY A 1 192 ? 10.690 7.742 -8.121 1.00 82.38 192 GLY A N 1
ATOM 1462 C CA . GLY A 1 192 ? 10.370 6.335 -8.335 1.00 82.38 192 GLY A CA 1
ATOM 1463 C C . GLY A 1 192 ? 10.698 5.844 -9.757 1.00 82.38 192 GLY A C 1
ATOM 1464 O O . GLY A 1 192 ? 10.539 6.588 -10.734 1.00 82.38 192 GLY A O 1
ATOM 1465 N N . PRO A 1 193 ? 11.144 4.584 -9.909 1.00 83.88 193 PRO A N 1
ATOM 1466 C CA . PRO A 1 193 ? 11.611 4.044 -11.180 1.00 83.88 193 PRO A CA 1
ATOM 1467 C C . PRO A 1 193 ? 10.500 3.896 -12.233 1.00 83.88 193 PRO A C 1
ATOM 1469 O O . PRO A 1 193 ? 9.310 3.756 -11.939 1.00 83.88 193 PRO A O 1
ATOM 1472 N N . GLU A 1 194 ? 10.914 3.876 -13.501 1.00 81.12 194 GLU A N 1
ATOM 1473 C CA . GLU A 1 194 ? 10.078 3.460 -14.631 1.00 81.12 194 GLU A CA 1
ATOM 1474 C C . GLU A 1 194 ? 10.288 1.963 -14.912 1.00 81.12 194 GLU A C 1
ATOM 1476 O O . GLU A 1 194 ? 11.379 1.558 -15.321 1.00 81.12 194 GLU A O 1
ATOM 1481 N N . ILE A 1 195 ? 9.239 1.152 -14.777 1.00 74.06 195 ILE A N 1
ATOM 1482 C CA . ILE A 1 195 ? 9.255 -0.283 -15.080 1.00 74.06 195 ILE A CA 1
ATOM 1483 C C . ILE A 1 195 ? 8.969 -0.492 -16.563 1.00 74.06 195 ILE A C 1
ATOM 1485 O O . ILE A 1 195 ? 8.071 0.120 -17.147 1.00 74.06 195 ILE A O 1
ATOM 1489 N N . LYS A 1 196 ? 9.729 -1.382 -17.197 1.00 65.62 196 LYS A N 1
ATOM 1490 C CA . LYS A 1 196 ? 9.486 -1.804 -18.575 1.00 65.62 196 LYS A CA 1
ATOM 1491 C C . LYS A 1 196 ? 8.375 -2.858 -18.568 1.00 65.62 196 LYS A C 1
ATOM 1493 O O . LYS A 1 196 ? 8.573 -3.929 -18.017 1.00 65.62 196 LYS A O 1
ATOM 1498 N N . ARG A 1 197 ? 7.228 -2.571 -19.184 1.00 59.94 197 ARG A N 1
ATOM 1499 C CA . ARG A 1 197 ? 6.147 -3.553 -19.319 1.00 59.94 197 ARG A CA 1
ATOM 1500 C C . ARG A 1 197 ? 6.587 -4.634 -20.309 1.00 59.94 197 ARG A C 1
ATOM 1502 O O . ARG A 1 197 ? 6.835 -4.326 -21.479 1.00 59.94 197 ARG A O 1
ATOM 1509 N N . GLU A 1 198 ? 6.731 -5.871 -19.848 1.00 52.69 198 GLU A N 1
ATOM 1510 C CA . GLU A 1 198 ? 6.794 -7.017 -20.751 1.00 52.69 198 GLU A CA 1
ATOM 1511 C C . GLU A 1 198 ? 5.359 -7.294 -21.204 1.00 52.69 198 GLU A C 1
ATOM 1513 O O . GLU A 1 198 ? 4.493 -7.620 -20.401 1.00 52.69 198 GLU A O 1
ATOM 1518 N N . MET A 1 199 ? 5.063 -7.028 -22.479 1.00 41.72 199 MET A N 1
ATOM 1519 C CA . MET A 1 199 ? 3.782 -7.432 -23.051 1.00 41.72 199 MET A CA 1
ATOM 1520 C C . MET A 1 199 ? 3.786 -8.949 -23.175 1.00 41.72 199 MET A C 1
ATOM 1522 O O . MET A 1 199 ? 4.621 -9.502 -23.896 1.00 41.72 199 MET A O 1
ATOM 1526 N N . ASP A 1 200 ? 2.817 -9.567 -22.509 1.00 37.34 200 ASP A N 1
ATOM 1527 C CA . ASP A 1 200 ? 2.399 -10.939 -22.741 1.00 37.34 200 ASP A CA 1
ATOM 1528 C C . ASP A 1 200 ? 2.191 -11.141 -24.252 1.00 37.34 200 ASP A C 1
ATOM 1530 O O . ASP A 1 200 ? 1.464 -10.388 -24.914 1.00 37.34 200 ASP A O 1
ATOM 1534 N N . GLN A 1 201 ? 2.921 -12.096 -24.827 1.00 31.11 201 GLN A N 1
ATOM 1535 C CA . GLN A 1 201 ? 2.674 -12.553 -26.188 1.00 31.11 201 GLN A CA 1
ATOM 1536 C C . GLN A 1 201 ? 1.483 -13.503 -26.119 1.00 31.11 201 GLN A C 1
ATOM 1538 O O . GLN A 1 201 ? 1.653 -14.681 -25.815 1.00 31.11 201 GLN A O 1
ATOM 1543 N N . THR A 1 202 ? 0.286 -12.996 -26.402 1.00 31.70 202 THR A N 1
ATOM 1544 C CA . THR A 1 202 ? -0.853 -13.839 -26.789 1.00 31.70 202 THR A CA 1
ATOM 1545 C C . THR A 1 202 ? -1.242 -13.554 -28.229 1.00 31.70 202 THR A C 1
ATOM 1547 O O . THR A 1 202 ? -1.331 -12.358 -28.592 1.00 31.70 202 THR A O 1
#

pLDDT: mean 88.24, std 13.19, range [31.11, 98.5]

Foldseek 3Di:
DPDDPPDDDALVNDDDDDPDPDPVVQVVLVVCVVVVHDDFPNDWDFLCNDLLNVLVLLLLVCLVPVQPQVSVLSVCCDLNLVPDPVRSCCQPVVDDPPQGSLNSLVVCVVVDVSSVVVNVVSVVLSVCQVPDQPLVSLVCCVPVVVSVVSNCVPVHPVVNVSSVLVSVLSVVDVVPDDTHSVVSSVCCVPPGDTDGDDDDDD